Protein AF-A0ABD6TAD5-F1 (afdb_monomer_lite)

Structure (mmCIF, N/CA/C/O backbone):
data_AF-A0ABD6TAD5-F1
#
_entry.id   AF-A0ABD6TAD5-F1
#
loop_
_atom_site.group_PDB
_atom_site.id
_atom_site.type_symbol
_atom_site.label_atom_id
_atom_site.label_alt_id
_atom_site.label_comp_id
_atom_site.label_asym_id
_atom_site.label_entity_id
_atom_site.label_seq_id
_atom_site.pdbx_PDB_ins_code
_atom_site.Cartn_x
_atom_site.Cartn_y
_atom_site.Cartn_z
_atom_site.occupancy
_atom_site.B_iso_or_equiv
_atom_site.auth_seq_id
_atom_site.auth_comp_id
_atom_site.auth_asym_id
_atom_site.auth_atom_id
_atom_site.pdbx_PDB_model_num
ATOM 1 N N . MET A 1 1 ? -49.840 5.715 36.903 1.00 48.22 1 MET A N 1
ATOM 2 C CA . MET A 1 1 ? -48.917 5.584 35.758 1.00 48.22 1 MET A CA 1
ATOM 3 C C . MET A 1 1 ? -47.710 4.821 36.264 1.00 48.22 1 MET A C 1
ATOM 5 O O . MET A 1 1 ? -47.136 5.265 37.249 1.00 48.22 1 MET A O 1
ATOM 9 N N . ALA A 1 2 ? -47.416 3.643 35.709 1.00 55.81 2 ALA A N 1
ATOM 10 C CA . ALA A 1 2 ? -46.223 2.893 36.095 1.00 55.81 2 ALA A CA 1
ATOM 11 C C . ALA A 1 2 ? -44.990 3.715 35.704 1.00 55.81 2 ALA A C 1
ATOM 13 O O . ALA A 1 2 ? -44.933 4.239 34.591 1.00 55.81 2 ALA A O 1
ATOM 14 N N . GLN A 1 3 ? -44.064 3.896 36.640 1.00 64.75 3 GLN A N 1
ATOM 15 C CA . GLN A 1 3 ? -42.821 4.609 36.386 1.00 64.75 3 GLN A CA 1
ATOM 16 C C . GLN A 1 3 ? -42.035 3.808 35.345 1.00 64.75 3 GLN A C 1
ATOM 18 O O . GLN A 1 3 ? -41.798 2.618 35.544 1.00 64.75 3 GLN A O 1
ATOM 23 N N . ALA A 1 4 ? -41.734 4.424 34.200 1.00 73.75 4 ALA A N 1
ATOM 24 C CA . ALA A 1 4 ? -40.999 3.761 33.132 1.00 73.75 4 ALA A CA 1
ATOM 25 C C . ALA A 1 4 ? -39.616 3.375 33.666 1.00 73.75 4 ALA A C 1
ATOM 27 O O . ALA A 1 4 ? -38.838 4.248 34.048 1.00 73.75 4 ALA A O 1
ATOM 28 N N . VAL A 1 5 ? -39.349 2.072 33.740 1.00 82.12 5 VAL A N 1
ATOM 29 C CA . VAL A 1 5 ? -38.049 1.547 34.158 1.00 82.12 5 VAL A CA 1
ATOM 30 C C . VAL A 1 5 ? -37.031 1.927 33.087 1.00 82.12 5 VAL A C 1
ATOM 32 O O . VAL A 1 5 ? -37.235 1.630 31.908 1.00 82.12 5 VAL A O 1
ATOM 35 N N . SER A 1 6 ? -35.964 2.624 33.477 1.00 89.50 6 SER A N 1
ATOM 36 C CA . SER A 1 6 ? -34.903 3.014 32.549 1.00 89.50 6 SER A CA 1
ATOM 37 C C . SER A 1 6 ? -33.842 1.915 32.428 1.00 89.50 6 SER A C 1
ATOM 39 O O . SER A 1 6 ? -33.648 1.125 33.351 1.00 89.50 6 SER A O 1
ATOM 41 N N . LEU A 1 7 ? -33.095 1.894 31.315 1.00 86.31 7 LEU A N 1
ATOM 42 C CA . LEU A 1 7 ? -31.936 1.001 31.148 1.00 86.31 7 LEU A CA 1
ATOM 43 C C . LEU A 1 7 ? -30.927 1.173 32.293 1.00 86.31 7 LEU A C 1
ATOM 45 O O . LEU A 1 7 ? -30.345 0.204 32.766 1.00 86.31 7 LEU A O 1
ATOM 49 N N . GLN A 1 8 ? -30.750 2.410 32.765 1.00 88.75 8 GLN A N 1
ATOM 50 C CA . GLN A 1 8 ? -29.855 2.706 33.876 1.00 88.75 8 GLN A CA 1
ATOM 51 C C . GLN A 1 8 ? -30.318 2.042 35.177 1.00 88.75 8 GLN A C 1
ATOM 53 O O . GLN A 1 8 ? -29.477 1.627 35.969 1.00 88.75 8 GLN A O 1
ATOM 58 N N . ASP A 1 9 ? -31.627 1.952 35.407 1.00 90.00 9 ASP A N 1
ATOM 59 C CA . ASP A 1 9 ? -32.168 1.313 36.606 1.00 90.00 9 ASP A CA 1
ATOM 60 C C . ASP A 1 9 ? -31.992 -0.205 36.540 1.00 90.00 9 ASP A C 1
ATOM 62 O O . ASP A 1 9 ? -31.509 -0.786 37.505 1.00 90.00 9 ASP A O 1
ATOM 66 N N . LEU A 1 10 ? -32.220 -0.814 35.371 1.00 90.06 10 LEU A N 1
ATOM 67 C CA . LEU A 1 10 ? -31.941 -2.238 35.146 1.00 90.06 10 LEU A CA 1
ATOM 68 C C . LEU A 1 10 ? -30.459 -2.571 35.362 1.00 90.06 10 LEU A C 1
ATOM 70 O O . LEU A 1 10 ? -30.134 -3.525 36.057 1.00 90.06 10 LEU A O 1
ATOM 74 N N . CYS A 1 11 ? -29.541 -1.759 34.828 1.00 89.06 11 CYS A N 1
ATOM 75 C CA . CYS A 1 11 ? -28.105 -1.996 34.994 1.00 89.06 11 CYS A CA 1
ATOM 76 C C . CYS A 1 11 ? -27.623 -1.859 36.448 1.00 89.06 11 CYS A C 1
ATOM 78 O O . CYS A 1 11 ? -26.591 -2.431 36.784 1.00 89.06 11 CYS A O 1
ATOM 80 N N . LYS A 1 12 ? -28.325 -1.103 37.306 1.00 91.44 12 LYS A N 1
ATOM 81 C CA . LYS A 1 12 ? -27.986 -0.985 38.738 1.00 91.44 12 LYS A CA 1
ATOM 82 C C . LYS A 1 12 ? -28.386 -2.219 39.546 1.00 91.44 12 LYS A C 1
ATOM 84 O O . LYS A 1 12 ? -27.865 -2.389 40.644 1.00 91.44 12 LYS A O 1
ATOM 89 N N . GLU A 1 13 ? -29.320 -3.022 39.041 1.00 92.56 13 GLU A N 1
ATOM 90 C CA . GLU A 1 13 ? -29.773 -4.258 39.688 1.00 92.56 13 GLU A CA 1
ATOM 91 C C . GLU A 1 13 ? -28.867 -5.454 39.371 1.00 92.56 13 GLU A C 1
ATOM 93 O O . GLU A 1 13 ? -28.934 -6.461 40.069 1.00 92.56 13 GLU A O 1
ATOM 98 N N . LEU A 1 14 ? -28.028 -5.338 38.339 1.00 94.00 14 LEU A N 1
ATOM 99 C CA . LEU A 1 14 ? -27.134 -6.399 37.893 1.00 94.00 14 LEU A CA 1
ATOM 100 C C . LEU A 1 14 ? -25.802 -6.369 38.644 1.00 94.00 14 LEU A C 1
ATOM 102 O O . LEU A 1 14 ? -25.151 -5.327 38.765 1.00 94.00 14 LEU A O 1
ATOM 106 N N . GLU A 1 15 ? -25.350 -7.546 39.062 1.00 94.31 15 GLU A N 1
ATOM 107 C CA . GLU A 1 15 ? -23.997 -7.744 39.567 1.00 94.31 15 GLU A CA 1
ATOM 108 C C . GLU A 1 15 ? -22.965 -7.622 38.436 1.00 94.31 15 GLU A C 1
ATOM 110 O O . GLU A 1 15 ? -23.264 -7.713 37.239 1.00 94.31 15 GLU A O 1
ATOM 115 N N . LYS A 1 16 ? -21.694 -7.440 38.806 1.00 93.69 16 LYS A N 1
ATOM 116 C CA . LYS A 1 16 ? -20.596 -7.262 37.843 1.00 93.69 16 LYS A CA 1
ATOM 117 C C . LYS A 1 16 ? -20.546 -8.386 36.799 1.00 93.69 16 LYS A C 1
ATOM 119 O O . LYS A 1 16 ? -20.352 -8.117 35.614 1.00 93.69 16 LYS A O 1
ATOM 124 N N . GLU A 1 17 ? -20.680 -9.636 37.227 1.00 95.56 17 GLU A N 1
ATOM 125 C CA . GLU A 1 17 ? -20.647 -10.808 36.351 1.00 95.56 17 GLU A CA 1
ATOM 126 C C . GLU A 1 17 ? -21.841 -10.835 35.382 1.00 95.56 17 GLU A C 1
ATOM 128 O O . GLU A 1 17 ? -21.683 -11.234 34.227 1.00 95.56 17 GLU A O 1
ATOM 133 N N . GLU A 1 18 ? -23.004 -10.348 35.814 1.00 94.75 18 GLU A N 1
ATOM 134 C CA . GLU A 1 18 ? -24.220 -10.267 34.999 1.00 94.75 18 GLU A CA 1
ATOM 135 C C . GLU A 1 18 ? -24.129 -9.140 33.965 1.00 94.75 18 GLU A C 1
ATOM 137 O O . GLU A 1 18 ? -24.507 -9.332 32.811 1.00 94.75 18 GLU A O 1
ATOM 142 N N . LEU A 1 19 ? -23.533 -7.999 34.327 1.00 94.31 19 LEU A N 1
ATOM 143 C CA . LEU A 1 19 ? -23.217 -6.928 33.378 1.00 94.31 19 LEU A CA 1
ATOM 144 C C . LEU A 1 19 ? -22.242 -7.404 32.293 1.00 94.31 19 LEU A C 1
ATOM 146 O O . LEU A 1 19 ? -22.428 -7.098 31.116 1.00 94.31 19 LEU A O 1
ATOM 150 N N . ILE A 1 20 ? -21.224 -8.191 32.659 1.00 93.00 20 ILE A N 1
ATOM 151 C CA . ILE A 1 20 ? -20.301 -8.792 31.683 1.00 93.00 20 ILE A CA 1
ATOM 152 C C . ILE A 1 20 ? -21.052 -9.755 30.754 1.00 93.00 20 ILE A C 1
ATOM 154 O O . ILE A 1 20 ? -20.811 -9.746 29.545 1.00 93.00 20 ILE A O 1
ATOM 158 N N . ALA A 1 21 ? -21.952 -10.579 31.295 1.00 93.69 21 ALA A N 1
ATOM 159 C CA . ALA A 1 21 ? -22.759 -11.501 30.501 1.00 93.69 21 ALA A CA 1
ATOM 160 C C . ALA A 1 21 ? -23.703 -10.763 29.540 1.00 93.69 21 ALA A C 1
ATOM 162 O O . ALA A 1 21 ? -23.809 -11.157 28.380 1.00 93.69 21 ALA A O 1
ATOM 163 N N . LEU A 1 22 ? -24.323 -9.664 29.983 1.00 93.56 22 LEU A N 1
ATOM 164 C CA . LEU A 1 22 ? -25.168 -8.814 29.146 1.00 93.56 22 LEU A CA 1
ATOM 165 C C . LEU A 1 22 ? -24.377 -8.213 27.981 1.00 93.56 22 LEU A C 1
ATOM 167 O O . LEU A 1 22 ? -24.814 -8.305 26.839 1.00 93.56 22 LEU A O 1
ATOM 171 N N . VAL A 1 23 ? -23.202 -7.636 28.248 1.00 92.38 23 VAL A N 1
ATOM 172 C CA . VAL A 1 23 ? -22.359 -7.053 27.193 1.00 92.38 23 VAL A CA 1
ATOM 173 C C . VAL A 1 23 ? -21.943 -8.111 26.171 1.00 92.38 23 VAL A C 1
ATOM 175 O O . VAL A 1 23 ? -22.017 -7.851 24.974 1.00 92.38 23 VAL A O 1
ATOM 178 N N . LYS A 1 24 ? -21.566 -9.317 26.618 1.00 91.38 24 LYS A N 1
ATOM 179 C CA . LYS A 1 24 ? -21.259 -10.436 25.712 1.00 91.38 24 LYS A CA 1
ATOM 180 C C . LYS A 1 24 ? -22.465 -10.845 24.876 1.00 91.38 24 LYS A C 1
ATOM 182 O O . LYS A 1 24 ? -22.338 -10.986 23.672 1.00 91.38 24 LYS A O 1
ATOM 187 N N . HIS A 1 25 ? -23.633 -10.973 25.500 1.00 92.75 25 HIS A N 1
ATOM 188 C CA . HIS A 1 25 ? -24.857 -11.297 24.781 1.00 92.75 25 HIS A CA 1
ATOM 189 C C . HIS A 1 25 ? -25.171 -10.255 23.700 1.00 92.75 25 HIS A C 1
ATOM 191 O O . HIS A 1 25 ? -25.496 -10.625 22.581 1.00 92.75 25 HIS A O 1
ATOM 197 N N . LEU A 1 26 ? -25.035 -8.960 24.003 1.00 91.94 26 LEU A N 1
ATOM 198 C CA . LEU A 1 26 ? -25.246 -7.901 23.016 1.00 91.94 26 LEU A CA 1
ATOM 199 C C . LEU A 1 26 ? -24.210 -7.959 21.884 1.00 91.94 26 LEU A C 1
ATOM 201 O O . LEU A 1 26 ? -24.592 -7.838 20.725 1.00 91.94 26 LEU A O 1
ATOM 205 N N . ALA A 1 27 ? -22.939 -8.197 22.210 1.00 88.81 27 ALA A N 1
ATOM 206 C CA . ALA A 1 27 ? -21.872 -8.383 21.226 1.00 88.81 27 ALA A CA 1
ATOM 207 C C . ALA A 1 27 ? -22.112 -9.587 20.301 1.00 88.81 27 ALA A C 1
ATOM 209 O O . ALA A 1 27 ? -21.840 -9.506 19.110 1.00 88.81 27 ALA A O 1
ATOM 210 N N . ASP A 1 28 ? -22.670 -10.678 20.826 1.00 85.50 28 ASP A N 1
ATOM 211 C CA . ASP A 1 28 ? -22.987 -11.873 20.038 1.00 85.50 28 ASP A CA 1
ATOM 212 C C . ASP A 1 28 ? -24.235 -11.689 19.152 1.00 85.50 28 ASP A C 1
ATOM 214 O O . ASP A 1 28 ? -24.445 -12.454 18.211 1.00 85.50 28 ASP A O 1
ATOM 218 N N . GLN A 1 29 ? -25.120 -10.740 19.481 1.00 86.62 29 GLN A N 1
ATOM 219 C CA . GLN A 1 29 ? -26.388 -10.525 18.770 1.00 86.62 29 GLN A CA 1
ATOM 220 C C . GLN A 1 29 ? -26.333 -9.398 17.742 1.00 86.62 29 GLN A C 1
ATOM 222 O O . GLN A 1 29 ? -27.076 -9.438 16.761 1.00 86.62 29 GLN A O 1
ATOM 227 N N . TYR A 1 30 ? -25.495 -8.391 17.966 1.00 84.50 30 TYR A N 1
ATOM 228 C CA . TYR A 1 30 ? -25.463 -7.182 17.156 1.00 84.50 30 TYR A CA 1
ATOM 229 C C . TYR A 1 30 ? -24.041 -6.900 16.684 1.00 84.50 30 TYR A C 1
ATOM 231 O O . TYR A 1 30 ? -23.104 -6.875 17.483 1.00 84.50 30 TYR A O 1
ATOM 239 N N . MET A 1 31 ? -23.910 -6.650 15.379 1.00 78.25 31 MET A N 1
ATOM 240 C CA . MET A 1 31 ? -22.654 -6.223 14.770 1.00 78.25 31 MET A CA 1
ATOM 241 C C . MET A 1 31 ? -22.150 -4.940 15.451 1.00 78.25 31 MET A C 1
ATOM 243 O O . MET A 1 31 ? -22.935 -4.133 15.948 1.00 78.25 31 MET A O 1
ATOM 247 N N . ASP A 1 32 ? -20.828 -4.803 15.532 1.00 82.44 32 ASP A N 1
ATOM 248 C CA . ASP A 1 32 ? -20.115 -3.615 16.037 1.00 82.44 32 ASP A CA 1
ATOM 249 C C . ASP A 1 32 ? -20.230 -3.323 17.543 1.00 82.44 32 ASP A C 1
ATOM 251 O O . ASP A 1 32 ? -19.469 -2.496 18.047 1.00 82.44 32 ASP A O 1
ATOM 255 N N . ILE A 1 33 ? -21.092 -4.005 18.308 1.00 88.06 33 ILE A N 1
ATOM 256 C CA . ILE A 1 33 ? -21.173 -3.789 19.766 1.00 88.06 33 ILE A CA 1
ATOM 257 C C . ILE A 1 33 ? -19.848 -4.125 20.454 1.00 88.06 33 ILE A C 1
ATOM 259 O O . ILE A 1 33 ? -19.428 -3.427 21.379 1.00 88.06 33 ILE A O 1
ATOM 263 N N . ASP A 1 34 ? -19.170 -5.177 20.010 1.00 84.50 34 ASP A N 1
ATOM 264 C CA . ASP A 1 34 ? -17.859 -5.549 20.525 1.00 84.50 34 ASP A CA 1
ATOM 265 C C . ASP A 1 34 ? -16.809 -4.453 20.271 1.00 84.50 34 ASP A C 1
ATOM 267 O O . ASP A 1 34 ? -16.062 -4.100 21.191 1.00 84.50 34 ASP A O 1
ATOM 271 N N . MET A 1 35 ? -16.802 -3.858 19.072 1.00 85.25 35 MET A N 1
ATOM 272 C CA . MET A 1 35 ? -15.947 -2.719 18.724 1.00 85.25 35 MET A CA 1
ATOM 273 C C . MET A 1 35 ? -16.283 -1.490 19.557 1.00 85.25 35 MET A C 1
ATOM 275 O O . MET A 1 35 ? -15.383 -0.937 20.182 1.00 85.25 35 MET A O 1
ATOM 279 N N . ALA A 1 36 ? -17.559 -1.123 19.677 1.00 87.12 36 ALA A N 1
ATOM 280 C CA . ALA A 1 36 ? -17.990 0.022 20.479 1.00 87.12 36 ALA A CA 1
ATOM 281 C C . ALA A 1 36 ? -17.563 -0.112 21.952 1.00 87.12 36 ALA A C 1
ATOM 283 O O . ALA A 1 36 ? -17.134 0.854 22.589 1.00 87.12 36 ALA A O 1
ATOM 284 N N . VAL A 1 37 ? -17.623 -1.328 22.507 1.00 87.81 37 VAL A N 1
ATOM 285 C CA . VAL A 1 37 ? -17.129 -1.615 23.861 1.00 87.81 37 VAL A CA 1
ATOM 286 C C . VAL A 1 37 ? -15.608 -1.449 23.943 1.00 87.81 37 VAL A C 1
ATOM 288 O O . VAL A 1 37 ? -15.112 -0.882 24.921 1.00 87.81 37 VAL A O 1
ATOM 291 N N . MET A 1 38 ? -14.859 -1.921 22.943 1.00 85.31 38 MET A N 1
ATOM 292 C CA . MET A 1 38 ? -13.398 -1.793 22.885 1.00 85.31 38 MET A CA 1
ATOM 293 C C . MET A 1 38 ? -12.944 -0.336 22.689 1.00 85.31 38 MET A C 1
ATOM 295 O O . MET A 1 38 ? -12.042 0.107 23.403 1.00 85.31 38 MET A O 1
ATOM 299 N N . GLU A 1 39 ? -13.595 0.424 21.806 1.00 84.81 39 GLU A N 1
ATOM 300 C CA . GLU A 1 39 ? -13.404 1.866 21.604 1.00 84.81 39 GLU A CA 1
ATOM 301 C C . GLU A 1 39 ? -13.661 2.631 22.909 1.00 84.81 39 GLU A C 1
ATOM 303 O O . GLU A 1 39 ? -12.791 3.360 23.398 1.00 84.81 39 GLU A O 1
ATOM 308 N N . TRP A 1 40 ? -14.824 2.409 23.537 1.00 86.25 40 TRP A N 1
ATOM 309 C CA . TRP A 1 40 ? -15.167 3.034 24.813 1.00 86.25 40 TRP A CA 1
ATOM 310 C C . TRP A 1 40 ? -14.134 2.696 25.890 1.00 86.25 40 TRP A C 1
ATOM 312 O O . TRP A 1 40 ? -13.657 3.583 26.599 1.00 86.25 40 TRP A O 1
ATOM 322 N N . TYR A 1 41 ? -13.723 1.430 25.993 1.00 81.94 41 TYR A N 1
ATOM 323 C CA . TYR A 1 41 ? -12.690 1.015 26.938 1.00 81.94 41 TYR A CA 1
ATOM 324 C C . TYR A 1 41 ? -11.354 1.734 26.687 1.00 81.94 41 TYR A C 1
ATOM 326 O O . TYR A 1 41 ? -10.726 2.217 27.637 1.00 81.94 41 TYR A O 1
ATOM 334 N N . ALA A 1 42 ? -10.932 1.838 25.423 1.00 77.44 42 ALA A N 1
ATOM 335 C CA . ALA A 1 42 ? -9.697 2.507 25.024 1.00 77.44 42 ALA A CA 1
ATOM 336 C C . ALA A 1 42 ? -9.718 4.014 25.342 1.00 77.44 42 ALA A C 1
ATOM 338 O O . ALA A 1 42 ? -8.693 4.561 25.764 1.00 77.44 42 ALA A O 1
ATOM 339 N N . LEU A 1 43 ? -10.883 4.661 25.217 1.00 78.38 43 LEU A N 1
ATOM 340 C CA . LEU A 1 43 ? -11.104 6.056 25.610 1.00 78.38 43 LEU A CA 1
ATOM 341 C C . LEU A 1 43 ? -11.010 6.251 27.132 1.00 78.38 43 LEU A C 1
ATOM 343 O O . LEU A 1 43 ? -10.373 7.194 27.596 1.00 78.38 43 LEU A O 1
ATOM 347 N N . GLN A 1 44 ? -11.601 5.352 27.926 1.00 77.50 44 GLN A N 1
ATOM 348 C CA . GLN A 1 44 ? -11.685 5.518 29.385 1.00 77.50 44 GLN A CA 1
ATOM 349 C C . GLN A 1 44 ? -10.371 5.258 30.135 1.00 77.50 44 GLN A C 1
ATOM 351 O O . GLN A 1 44 ? -10.167 5.801 31.221 1.00 77.50 44 GLN A O 1
ATOM 356 N N . LYS A 1 45 ? -9.499 4.373 29.633 1.00 68.81 45 LYS A N 1
ATOM 357 C CA . LYS A 1 45 ? -8.350 3.866 30.412 1.00 68.81 45 LYS A CA 1
ATOM 358 C C . LYS A 1 45 ? -7.010 4.562 30.171 1.00 68.81 45 LYS A C 1
ATOM 360 O O . LYS A 1 45 ? -6.057 4.230 30.873 1.00 68.81 45 LYS A O 1
ATOM 365 N N . GLY A 1 46 ? -6.935 5.556 29.285 1.00 60.19 46 GLY A N 1
ATOM 366 C CA . GLY A 1 46 ? -5.698 6.315 29.050 1.00 60.19 46 GLY A CA 1
ATOM 367 C C . GLY A 1 46 ? -4.536 5.469 28.495 1.00 60.19 46 GLY A C 1
ATOM 368 O O . GLY A 1 46 ? -4.660 4.263 28.289 1.00 60.19 46 GLY A O 1
ATOM 369 N N . THR A 1 47 ? -3.408 6.116 28.187 1.00 54.09 47 THR A N 1
ATOM 370 C CA . THR A 1 47 ? -2.286 5.628 27.348 1.00 54.09 47 THR A CA 1
ATOM 371 C C . THR A 1 47 ? -1.517 4.393 27.861 1.00 54.09 47 THR A C 1
ATOM 373 O O . THR A 1 47 ? -0.837 3.741 27.075 1.00 54.09 47 THR A O 1
ATOM 376 N N . GLU A 1 48 ? -1.636 4.001 29.132 1.00 53.84 48 GLU A N 1
ATOM 377 C CA . GLU A 1 48 ? -0.625 3.149 29.793 1.00 53.84 48 GLU A CA 1
ATOM 378 C C . GLU A 1 48 ? -0.842 1.617 29.720 1.00 53.84 48 GLU A C 1
ATOM 380 O O . GLU A 1 48 ? 0.050 0.862 30.104 1.00 53.84 48 GLU A O 1
ATOM 385 N N . LYS A 1 49 ? -1.982 1.109 29.216 1.00 52.78 49 LYS A N 1
ATOM 386 C CA . LYS A 1 49 ? -2.259 -0.354 29.102 1.00 52.78 49 LYS A CA 1
ATOM 387 C C . LYS A 1 49 ? -2.809 -0.813 27.737 1.00 52.78 49 LYS A C 1
ATOM 389 O O . LYS A 1 49 ? -3.507 -1.821 27.654 1.00 52.78 49 LYS A O 1
ATOM 394 N N . LYS A 1 50 ? -2.520 -0.072 26.663 1.00 60.16 50 LYS A N 1
ATOM 395 C CA . LYS A 1 50 ? -3.289 -0.126 25.403 1.00 60.16 50 LYS A CA 1
ATOM 396 C C . LYS A 1 50 ? -2.872 -1.149 24.340 1.00 60.16 50 LYS A C 1
ATOM 398 O O . LYS A 1 50 ? -3.742 -1.522 23.563 1.00 60.16 50 LYS A O 1
ATOM 403 N N . ALA A 1 51 ? -1.630 -1.638 24.310 1.00 61.44 51 ALA A N 1
ATOM 404 C CA . ALA A 1 51 ? -1.123 -2.404 23.156 1.00 61.44 51 ALA A CA 1
ATOM 405 C C . ALA A 1 51 ? -1.997 -3.607 22.706 1.00 61.44 51 ALA A C 1
ATOM 407 O O . ALA A 1 51 ? -2.228 -3.747 21.506 1.00 61.44 51 ALA A O 1
ATOM 408 N N . PRO A 1 52 ? -2.554 -4.450 23.606 1.00 68.50 52 PRO A N 1
ATOM 409 C CA . PRO A 1 52 ? -3.383 -5.581 23.178 1.00 68.50 52 PRO A CA 1
ATOM 410 C C . PRO A 1 52 ? -4.739 -5.155 22.601 1.00 68.50 52 PRO A C 1
ATOM 412 O O . PRO A 1 52 ? -5.239 -5.782 21.674 1.00 68.50 52 PRO A O 1
ATOM 415 N N . VAL A 1 53 ? -5.341 -4.096 23.154 1.00 75.69 53 VAL A N 1
ATOM 416 C CA . VAL A 1 53 ? -6.660 -3.606 22.721 1.00 75.69 53 VAL A CA 1
ATOM 417 C C . VAL A 1 53 ? -6.532 -2.811 21.426 1.00 75.69 53 VAL A C 1
ATOM 419 O O . VAL A 1 53 ? -7.366 -2.973 20.546 1.00 75.69 53 VAL A O 1
ATOM 422 N N . SER A 1 54 ? -5.469 -2.015 21.267 1.00 77.19 54 SER A N 1
ATOM 423 C CA . SER A 1 54 ? -5.214 -1.275 20.027 1.00 77.19 54 SER A CA 1
ATOM 424 C C . SER A 1 54 ? -4.902 -2.202 18.856 1.00 77.19 54 SER A C 1
ATOM 426 O O . SER A 1 54 ? -5.465 -2.010 17.786 1.00 77.19 54 SER A O 1
ATOM 428 N N . ASN A 1 55 ? -4.085 -3.246 19.059 1.00 84.31 55 ASN A N 1
ATOM 429 C CA . ASN A 1 55 ? -3.852 -4.247 18.012 1.00 84.31 55 ASN A CA 1
ATOM 430 C C . ASN A 1 55 ? -5.147 -4.970 17.638 1.00 84.31 55 ASN A C 1
ATOM 432 O O . ASN A 1 55 ? -5.411 -5.176 16.460 1.00 84.31 55 ASN A O 1
ATOM 436 N N . LYS A 1 56 ? -5.967 -5.336 18.631 1.00 87.81 56 LYS A N 1
ATOM 437 C CA . LYS A 1 56 ? -7.244 -5.992 18.355 1.00 87.81 56 LYS A CA 1
ATOM 438 C C . LYS A 1 56 ? -8.191 -5.085 17.562 1.00 87.81 56 LYS A C 1
ATOM 440 O O . LYS A 1 56 ? -8.772 -5.553 16.597 1.00 87.81 56 LYS A O 1
ATOM 445 N N . LEU A 1 57 ? -8.315 -3.811 17.940 1.00 89.19 57 LEU A N 1
ATOM 446 C CA . LEU A 1 57 ? -9.136 -2.837 17.211 1.00 89.19 57 LEU A CA 1
ATOM 447 C C . LEU A 1 57 ? -8.652 -2.645 15.771 1.00 89.19 57 LEU A C 1
ATOM 449 O O . LEU A 1 57 ? -9.464 -2.690 14.857 1.00 89.19 57 LEU A O 1
ATOM 453 N N . LEU A 1 58 ? -7.339 -2.489 15.565 1.00 91.81 58 LEU A N 1
ATOM 454 C CA . LEU A 1 58 ? -6.754 -2.357 14.228 1.00 91.81 58 LEU A CA 1
ATOM 455 C C . LEU A 1 58 ? -7.158 -3.522 13.319 1.00 91.81 58 LEU A C 1
ATOM 457 O O . LEU A 1 58 ? -7.595 -3.301 12.192 1.00 91.81 58 LEU A O 1
ATOM 461 N N . TRP A 1 59 ? -7.010 -4.751 13.818 1.00 93.88 59 TRP A N 1
ATOM 462 C CA . TRP A 1 59 ? -7.328 -5.946 13.046 1.00 93.88 59 TRP A CA 1
ATOM 463 C C . TRP A 1 59 ? -8.819 -6.148 12.843 1.00 93.88 59 TRP A C 1
ATOM 465 O O . TRP A 1 59 ? -9.204 -6.556 11.760 1.00 93.88 59 TRP A O 1
ATOM 475 N N . GLU A 1 60 ? -9.655 -5.808 13.820 1.00 92.94 60 GLU A N 1
ATOM 476 C CA . GLU A 1 60 ? -11.106 -5.905 13.666 1.00 92.94 60 GLU A CA 1
ATOM 477 C C . GLU A 1 60 ? -11.619 -4.952 12.573 1.00 92.94 60 GLU A C 1
ATOM 479 O O . GLU A 1 60 ? -12.398 -5.364 11.715 1.00 92.94 60 GLU A O 1
ATOM 484 N N . TYR A 1 61 ? -11.129 -3.705 12.539 1.00 94.88 61 TYR A N 1
ATOM 485 C CA . TYR A 1 61 ? -11.462 -2.772 11.457 1.00 94.88 61 TYR A CA 1
ATOM 486 C C . TYR A 1 61 ? -10.960 -3.269 10.105 1.00 94.88 61 TYR A C 1
ATOM 488 O O . TYR A 1 61 ? -11.706 -3.242 9.127 1.00 94.88 61 TYR A O 1
ATOM 496 N N . TRP A 1 62 ? -9.715 -3.752 10.046 1.00 97.12 62 TRP A N 1
ATOM 497 C CA . TRP A 1 62 ? -9.171 -4.281 8.802 1.00 97.12 62 TRP A CA 1
ATOM 498 C C . TRP A 1 62 ? -9.936 -5.515 8.320 1.00 97.12 62 TRP A C 1
ATOM 500 O O . TRP A 1 62 ? -10.264 -5.582 7.146 1.00 97.12 62 TRP A O 1
ATOM 510 N N . ASP A 1 63 ? -10.247 -6.475 9.189 1.00 96.12 63 ASP A N 1
ATOM 511 C CA . ASP A 1 63 ? -10.922 -7.717 8.805 1.00 96.12 63 ASP A CA 1
ATOM 512 C C . ASP A 1 63 ? -12.336 -7.443 8.264 1.00 96.12 63 ASP A C 1
ATOM 514 O O . ASP A 1 63 ? -12.756 -8.074 7.292 1.00 96.12 63 ASP A O 1
ATOM 518 N N . ARG A 1 64 ? -13.052 -6.461 8.830 1.00 94.81 64 ARG A N 1
ATOM 519 C CA . ARG A 1 64 ? -14.364 -6.028 8.319 1.00 94.81 64 ARG A CA 1
ATOM 520 C C . ARG A 1 64 ? -14.252 -5.292 6.988 1.00 94.81 64 ARG A C 1
ATOM 522 O O . ARG A 1 64 ? -14.999 -5.609 6.063 1.00 94.81 64 ARG A O 1
ATOM 529 N N . ALA A 1 65 ? -13.295 -4.372 6.861 1.00 97.38 65 ALA A N 1
ATOM 530 C CA . ALA A 1 65 ? -13.026 -3.702 5.593 1.00 97.38 65 ALA A CA 1
ATOM 531 C C . ALA A 1 65 ? -12.621 -4.712 4.507 1.00 97.38 65 ALA A C 1
ATOM 533 O O . ALA A 1 65 ? -13.177 -4.702 3.414 1.00 97.38 65 ALA A O 1
ATOM 534 N N . GLU A 1 66 ? -11.692 -5.621 4.810 1.00 97.81 66 GLU A N 1
ATOM 535 C CA . GLU A 1 66 ? -11.177 -6.633 3.886 1.00 97.81 66 GLU A CA 1
ATOM 536 C C . GLU A 1 66 ? -12.283 -7.574 3.409 1.00 97.81 66 GLU A C 1
ATOM 538 O O . GLU A 1 66 ? -12.314 -7.902 2.226 1.00 97.81 66 GLU A O 1
ATOM 543 N N . ALA A 1 67 ? -13.213 -7.970 4.284 1.00 97.06 67 ALA A N 1
ATOM 544 C CA . ALA A 1 67 ? -14.353 -8.795 3.895 1.00 97.06 67 ALA A CA 1
ATOM 545 C C . ALA A 1 67 ? -15.210 -8.114 2.815 1.00 97.06 67 ALA A C 1
ATOM 547 O O . ALA A 1 67 ? -15.548 -8.745 1.814 1.00 97.06 67 ALA A O 1
ATOM 548 N N . ILE A 1 68 ? -15.507 -6.821 2.983 1.00 97.56 68 ILE A N 1
ATOM 549 C CA . ILE A 1 68 ? -16.268 -6.037 2.000 1.00 97.56 68 ILE A CA 1
ATOM 550 C C . ILE A 1 68 ? -15.448 -5.834 0.721 1.00 97.56 68 ILE A C 1
ATOM 552 O O . ILE A 1 68 ? -15.937 -6.094 -0.375 1.00 97.56 68 ILE A O 1
ATOM 556 N N . ILE A 1 69 ? -14.185 -5.413 0.844 1.00 97.94 69 ILE A N 1
ATOM 557 C CA . ILE A 1 69 ? -13.293 -5.170 -0.299 1.00 97.94 69 ILE A CA 1
ATOM 558 C C . ILE A 1 69 ? -13.112 -6.445 -1.129 1.00 97.94 69 ILE A C 1
ATOM 560 O O . ILE A 1 69 ? -13.104 -6.379 -2.357 1.00 97.94 69 ILE A O 1
ATOM 564 N N . SER A 1 70 ? -12.974 -7.601 -0.477 1.00 96.88 70 SER A N 1
ATOM 565 C CA . SER A 1 70 ? -12.832 -8.891 -1.150 1.00 96.88 70 SER A CA 1
ATOM 566 C C . SER A 1 70 ? -14.100 -9.268 -1.914 1.00 96.88 70 SER A C 1
ATOM 568 O O . SER A 1 70 ? -13.992 -9.727 -3.046 1.00 96.88 70 SER A O 1
ATOM 570 N N . ASP A 1 71 ? -15.284 -9.048 -1.336 1.00 97.50 71 ASP A N 1
ATOM 571 C CA . ASP A 1 71 ? -16.559 -9.274 -2.031 1.00 97.50 71 ASP A CA 1
ATOM 572 C C . ASP A 1 71 ? -16.685 -8.342 -3.249 1.00 97.50 71 ASP A C 1
ATOM 574 O O . ASP A 1 71 ? -16.981 -8.778 -4.359 1.00 97.50 71 ASP A O 1
ATOM 578 N N . PHE A 1 72 ? -16.328 -7.064 -3.091 1.00 97.69 72 PHE A N 1
ATOM 579 C CA . PHE A 1 72 ? -16.307 -6.101 -4.195 1.00 97.69 72 PHE A CA 1
ATOM 580 C C . PHE A 1 72 ? -15.323 -6.517 -5.291 1.00 97.69 72 PHE A C 1
ATOM 582 O O . PHE A 1 72 ? -15.634 -6.406 -6.475 1.00 97.69 72 PHE A O 1
ATOM 589 N N . ASN A 1 73 ? -14.152 -7.031 -4.914 1.00 93.69 73 ASN A N 1
ATOM 590 C CA . ASN A 1 73 ? -13.165 -7.572 -5.843 1.00 93.69 73 ASN A CA 1
ATOM 591 C C . ASN A 1 73 ? -13.717 -8.757 -6.658 1.00 93.69 73 ASN A C 1
ATOM 593 O O . ASN A 1 73 ? -13.380 -8.878 -7.837 1.00 93.69 73 ASN A O 1
ATOM 597 N N . ASP A 1 74 ? -14.584 -9.597 -6.088 1.00 95.50 74 ASP A N 1
ATOM 598 C CA . ASP A 1 74 ? -15.203 -10.717 -6.809 1.00 95.50 74 ASP A CA 1
ATOM 599 C C . ASP A 1 74 ? -16.241 -10.247 -7.847 1.00 95.50 74 ASP A C 1
ATOM 601 O O . ASP A 1 74 ? -16.384 -10.870 -8.906 1.00 95.50 74 ASP A O 1
ATOM 605 N N . TYR A 1 75 ? -16.938 -9.134 -7.586 1.00 93.19 75 TYR A N 1
ATOM 606 C CA . TYR A 1 75 ? -18.066 -8.669 -8.409 1.00 93.19 75 TYR A CA 1
ATOM 607 C C . TYR A 1 75 ? -17.820 -7.389 -9.223 1.00 93.19 75 TYR A C 1
ATOM 609 O O . TYR A 1 75 ? -18.652 -7.052 -10.070 1.00 93.19 75 TYR A O 1
ATOM 617 N N . GLY A 1 76 ? -16.687 -6.706 -9.049 1.00 91.88 76 GLY A N 1
ATOM 618 C CA . GLY A 1 76 ? -16.403 -5.442 -9.738 1.00 91.88 76 GLY A CA 1
ATOM 619 C C . GLY A 1 76 ? -16.984 -4.205 -9.041 1.00 91.88 76 GLY A C 1
ATOM 620 O O . GLY A 1 76 ? -17.309 -3.231 -9.721 1.00 91.88 76 GLY A O 1
ATOM 621 N N . GLY A 1 77 ? -17.196 -4.275 -7.725 1.00 92.12 77 GLY A N 1
ATOM 622 C CA . GLY A 1 77 ? -17.870 -3.261 -6.911 1.00 92.12 77 GLY A CA 1
ATOM 623 C C . GLY A 1 77 ? -19.049 -3.832 -6.119 1.00 92.12 77 GLY A C 1
ATOM 624 O O . GLY A 1 77 ? -19.268 -5.044 -6.089 1.00 92.12 77 GLY A O 1
ATOM 625 N N . GLY A 1 78 ? -19.839 -2.960 -5.493 1.00 94.06 78 GLY A N 1
ATOM 626 C CA . GLY A 1 78 ? -20.961 -3.388 -4.667 1.00 94.06 78 GLY A CA 1
ATOM 627 C C . GLY A 1 78 ? -21.895 -2.251 -4.243 1.00 94.06 78 GLY A C 1
ATOM 628 O O . GLY A 1 78 ? -21.930 -1.196 -4.873 1.00 94.06 78 GLY A O 1
ATOM 629 N N . PRO A 1 79 ? -22.747 -2.483 -3.232 1.00 96.19 79 PRO A N 1
ATOM 630 C CA . PRO A 1 79 ? -23.687 -1.483 -2.736 1.00 96.19 79 PRO A CA 1
ATOM 631 C C . PRO A 1 79 ? -22.997 -0.265 -2.099 1.00 96.19 79 PRO A C 1
ATOM 633 O O . PRO A 1 79 ? -22.161 -0.428 -1.220 1.00 96.19 79 PRO A O 1
ATOM 636 N N . GLU A 1 80 ? -23.463 0.945 -2.428 1.00 93.81 80 GLU A N 1
ATOM 637 C CA . GLU A 1 80 ? -22.913 2.227 -1.930 1.00 93.81 80 GLU A CA 1
ATOM 638 C C . GLU A 1 80 ? -22.799 2.307 -0.395 1.00 93.81 80 GLU A C 1
ATOM 640 O O . GLU A 1 80 ? -21.835 2.846 0.133 1.00 93.81 80 GLU A O 1
ATOM 645 N N . HIS A 1 81 ? -23.745 1.730 0.355 1.00 94.19 81 HIS A N 1
ATOM 646 C CA . HIS A 1 81 ? -23.668 1.750 1.822 1.00 94.19 81 HIS A CA 1
ATOM 647 C C . HIS A 1 81 ? -22.454 0.990 2.375 1.00 94.19 81 HIS A C 1
ATOM 649 O O . HIS A 1 81 ? -21.867 1.436 3.352 1.00 94.19 81 HIS A O 1
ATOM 655 N N . LEU A 1 82 ? -22.046 -0.100 1.718 1.00 95.69 82 LEU A N 1
ATOM 656 C CA . LEU A 1 82 ? -20.861 -0.857 2.117 1.00 95.69 82 LEU A CA 1
ATOM 657 C C . LEU A 1 82 ? -19.568 -0.119 1.749 1.00 95.69 82 LEU A C 1
ATOM 659 O O . LEU A 1 82 ? -18.546 -0.329 2.395 1.00 95.69 82 LEU A O 1
ATOM 663 N N . GLU A 1 83 ? -19.598 0.774 0.753 1.00 95.56 83 GLU A N 1
ATOM 664 C CA . GLU A 1 83 ? -18.466 1.670 0.489 1.00 95.56 83 GLU A CA 1
ATOM 665 C C . GLU A 1 83 ? -18.229 2.606 1.673 1.00 95.56 83 GLU A C 1
ATOM 667 O O . GLU A 1 83 ? -17.091 2.736 2.124 1.00 95.56 83 GLU A O 1
ATOM 672 N N . TYR A 1 84 ? -19.291 3.209 2.222 1.00 95.06 84 TYR A N 1
ATOM 673 C CA . TYR A 1 84 ? -19.174 4.052 3.414 1.00 95.06 84 TYR A CA 1
ATOM 674 C C . TYR A 1 84 ? -18.605 3.288 4.610 1.00 95.06 84 TYR A C 1
ATOM 676 O O . TYR A 1 84 ? -17.736 3.827 5.294 1.00 95.06 84 TYR A O 1
ATOM 684 N N . ASP A 1 85 ? -19.025 2.038 4.816 1.00 94.62 85 ASP A N 1
ATOM 685 C CA . ASP A 1 85 ? -18.499 1.195 5.893 1.00 94.62 85 ASP A CA 1
ATOM 686 C C . ASP A 1 85 ? -16.987 0.956 5.725 1.00 94.62 85 ASP A C 1
ATOM 688 O O . ASP A 1 85 ? -16.223 1.102 6.680 1.00 94.62 85 ASP A O 1
ATOM 692 N N . VAL A 1 86 ? -16.516 0.670 4.501 1.00 96.94 86 VAL A N 1
ATOM 693 C CA . VAL A 1 86 ? -15.075 0.531 4.212 1.00 96.94 86 VAL A CA 1
ATOM 694 C C . VAL A 1 86 ? -14.326 1.821 4.532 1.00 96.94 86 VAL A C 1
ATOM 696 O O . VAL A 1 86 ? -13.305 1.770 5.219 1.00 96.94 86 VAL A O 1
ATOM 699 N N . TYR A 1 87 ? -14.818 2.975 4.075 1.00 95.94 87 TYR A N 1
ATOM 700 C CA . TYR A 1 87 ? -14.175 4.257 4.367 1.00 95.94 87 TYR A CA 1
ATOM 701 C C . TYR A 1 87 ? -14.125 4.545 5.873 1.00 95.94 87 TYR A C 1
ATOM 703 O O . TYR A 1 87 ? -13.069 4.938 6.370 1.00 95.94 87 TYR A O 1
ATOM 711 N N . GLU A 1 88 ? -15.211 4.286 6.607 1.00 94.69 88 GLU A N 1
ATOM 712 C CA . GLU A 1 88 ? -15.253 4.452 8.063 1.00 94.69 88 GLU A CA 1
ATOM 713 C C . GLU A 1 88 ? -14.219 3.555 8.755 1.00 94.69 88 GLU A C 1
ATOM 715 O O . GLU A 1 88 ? -13.451 4.022 9.600 1.00 94.69 88 GLU A O 1
ATOM 720 N N . TYR A 1 89 ? -14.149 2.272 8.390 1.00 95.75 89 TYR A N 1
ATOM 721 C CA . TYR A 1 89 ? -13.177 1.354 8.979 1.00 95.75 89 TYR A CA 1
ATOM 722 C C . TYR A 1 89 ? -11.734 1.773 8.676 1.00 95.75 89 TYR A C 1
ATOM 724 O O . TYR A 1 89 ? -10.896 1.770 9.581 1.00 95.75 89 TYR A O 1
ATOM 732 N N . LEU A 1 90 ? -11.435 2.197 7.444 1.00 96.12 90 LEU A N 1
ATOM 733 C CA . LEU A 1 90 ? -10.103 2.678 7.065 1.00 96.12 90 LEU A CA 1
ATOM 734 C C . LEU A 1 90 ? -9.709 3.979 7.790 1.00 96.12 90 LEU A C 1
ATOM 736 O O . LEU A 1 90 ? -8.527 4.165 8.093 1.00 96.12 90 LEU A O 1
ATOM 740 N N . GLU A 1 91 ? -10.664 4.860 8.096 1.00 93.81 91 GLU A N 1
ATOM 741 C CA . GLU A 1 91 ? -10.436 6.068 8.902 1.00 93.81 91 GLU A CA 1
ATOM 742 C C . GLU A 1 91 ? -10.187 5.719 10.378 1.00 93.81 91 GLU A C 1
ATOM 744 O O . GLU A 1 91 ? -9.211 6.174 10.976 1.00 93.81 91 GLU A O 1
ATOM 749 N N . LYS A 1 92 ? -10.965 4.797 10.958 1.00 91.56 92 LYS A N 1
ATOM 750 C CA . LYS A 1 92 ? -10.710 4.306 12.325 1.00 91.56 92 LYS A CA 1
ATOM 751 C C . LYS A 1 92 ? -9.358 3.610 12.457 1.00 91.56 92 LYS A C 1
ATOM 753 O O . LYS A 1 92 ? -8.708 3.705 13.501 1.00 91.56 92 LYS A O 1
ATOM 758 N N . MET A 1 93 ? -8.893 2.930 11.409 1.00 93.19 93 MET A N 1
ATOM 759 C CA . MET A 1 93 ? -7.538 2.380 11.382 1.00 93.19 93 MET A CA 1
ATOM 760 C C . MET A 1 93 ? -6.473 3.478 11.476 1.00 93.19 93 MET A C 1
ATOM 762 O O . MET A 1 93 ? -5.510 3.303 12.222 1.00 93.19 93 MET A O 1
ATOM 766 N N . THR A 1 94 ? -6.645 4.611 10.788 1.00 90.38 94 THR A N 1
ATOM 767 C CA . THR A 1 94 ? -5.756 5.785 10.903 1.00 90.38 94 THR A CA 1
ATOM 768 C C . THR A 1 94 ? -5.707 6.320 12.324 1.00 90.38 94 THR A C 1
ATOM 770 O O . THR A 1 94 ? -4.626 6.561 12.871 1.00 90.38 94 THR A O 1
ATOM 773 N N . ASP A 1 95 ? -6.862 6.440 12.973 1.00 88.12 95 ASP A N 1
ATOM 774 C CA . ASP A 1 95 ? -6.927 6.865 14.369 1.00 88.12 95 ASP A CA 1
ATOM 775 C C . ASP A 1 95 ? -6.154 5.909 15.284 1.00 88.12 95 ASP A C 1
ATOM 777 O O . ASP A 1 95 ? -5.406 6.340 16.166 1.00 88.12 95 ASP A O 1
ATOM 781 N N . VAL A 1 96 ? -6.268 4.598 15.056 1.00 87.88 96 VAL A N 1
ATOM 782 C CA . VAL A 1 96 ? -5.515 3.600 15.825 1.00 87.88 96 VAL A CA 1
ATOM 783 C C . VAL A 1 96 ? -4.011 3.654 15.517 1.00 87.88 96 VAL A C 1
ATOM 785 O O . VAL A 1 96 ? -3.186 3.537 16.421 1.00 87.88 96 VAL A O 1
ATOM 788 N N . LEU A 1 97 ? -3.611 3.850 14.265 1.00 86.81 97 LEU A N 1
ATOM 789 C CA . LEU A 1 97 ? -2.196 3.907 13.888 1.00 86.81 97 LEU A CA 1
ATOM 790 C C . LEU A 1 97 ? -1.500 5.178 14.397 1.00 86.81 97 LEU A C 1
ATOM 792 O O . LEU A 1 97 ? -0.325 5.115 14.763 1.00 86.81 97 LEU A O 1
ATOM 796 N N . SER A 1 98 ? -2.221 6.300 14.469 1.00 83.50 98 SER A N 1
ATOM 797 C CA . SER A 1 98 ? -1.695 7.593 14.926 1.00 83.50 98 SER A CA 1
ATOM 798 C C . SER A 1 98 ? -1.647 7.722 16.452 1.00 83.50 98 SER A C 1
ATOM 800 O O . SER A 1 98 ? -0.725 8.323 17.006 1.00 83.50 98 SER A O 1
ATOM 802 N N . GLN A 1 99 ? -2.620 7.148 17.165 1.00 80.94 99 GLN A N 1
ATOM 803 C CA . GLN A 1 99 ? -2.719 7.275 18.623 1.00 80.94 99 GLN A CA 1
ATOM 804 C C . GLN A 1 99 ? -1.920 6.212 19.396 1.00 80.94 99 GLN A C 1
ATOM 806 O O . GLN A 1 99 ? -1.695 6.377 20.602 1.00 80.94 99 GLN A O 1
ATOM 811 N N . TYR A 1 100 ? -1.525 5.106 18.755 1.00 79.12 100 TYR A N 1
ATOM 812 C CA . TYR A 1 100 ? -0.973 3.935 19.440 1.00 79.12 100 TYR A CA 1
ATOM 813 C C . TYR A 1 100 ? 0.312 3.421 18.782 1.00 79.12 100 TYR A C 1
ATOM 815 O O . TYR A 1 100 ? 0.456 3.402 17.564 1.00 79.12 100 TYR A O 1
ATOM 823 N N . SER A 1 101 ? 1.252 2.921 19.595 1.00 78.38 101 SER A N 1
ATOM 824 C CA . SER A 1 101 ? 2.444 2.252 19.066 1.00 78.38 101 SER A CA 1
ATOM 825 C C . SER A 1 101 ? 2.088 0.835 18.603 1.00 78.38 101 SER A C 1
ATOM 827 O O . SER A 1 101 ? 2.018 -0.095 19.411 1.00 78.38 101 SER A O 1
ATOM 829 N N . ILE A 1 102 ? 1.874 0.671 17.304 1.00 83.00 102 ILE A N 1
ATOM 830 C CA . ILE A 1 102 ? 1.759 -0.640 16.659 1.00 83.00 102 ILE A CA 1
ATOM 831 C C . ILE A 1 102 ? 3.165 -1.128 16.301 1.00 83.00 102 ILE A C 1
ATOM 833 O O . ILE A 1 102 ? 3.995 -0.343 15.832 1.00 83.00 102 ILE A O 1
ATOM 837 N N . SER A 1 103 ? 3.456 -2.406 16.558 1.00 84.62 103 SER A N 1
ATOM 838 C CA . SER A 1 103 ? 4.782 -2.962 16.282 1.00 84.62 103 SER A CA 1
ATOM 839 C C . SER A 1 103 ? 5.064 -2.997 14.778 1.00 84.62 103 SER A C 1
ATOM 841 O O . SER A 1 103 ? 4.151 -3.084 13.956 1.00 84.62 103 SER A O 1
ATOM 843 N N . THR A 1 104 ? 6.344 -2.961 14.413 1.00 81.81 104 THR A N 1
ATOM 844 C CA . THR A 1 104 ? 6.774 -3.029 13.012 1.00 81.81 104 THR A CA 1
ATOM 845 C C . THR A 1 104 ? 6.244 -4.286 12.318 1.00 81.81 104 THR A C 1
ATOM 847 O O . THR A 1 104 ? 5.742 -4.187 11.206 1.00 81.81 104 THR A O 1
ATOM 850 N N . GLU A 1 105 ? 6.276 -5.449 12.976 1.00 83.69 105 GLU A N 1
ATOM 851 C CA . GLU A 1 105 ? 5.772 -6.709 12.402 1.00 83.69 105 GLU A CA 1
ATOM 852 C C . GLU A 1 105 ? 4.269 -6.668 12.095 1.00 83.69 105 GLU A C 1
ATOM 854 O O . GLU A 1 105 ? 3.834 -7.128 11.041 1.00 83.69 105 GLU A O 1
ATOM 859 N N . GLU A 1 106 ? 3.474 -6.050 12.968 1.00 87.44 106 GLU A N 1
ATOM 860 C CA . GLU A 1 106 ? 2.034 -5.884 12.744 1.00 87.44 106 GLU A CA 1
ATOM 861 C C . GLU A 1 106 ? 1.762 -4.926 11.577 1.00 87.44 106 GLU A C 1
ATOM 863 O O . GLU A 1 106 ? 0.938 -5.216 10.710 1.00 87.44 106 GLU A O 1
ATOM 868 N N . LYS A 1 107 ? 2.522 -3.825 11.481 1.00 86.19 107 LYS A N 1
ATOM 869 C CA . LYS A 1 107 ? 2.448 -2.911 10.331 1.00 86.19 107 LYS A CA 1
ATOM 870 C C . LYS A 1 107 ? 2.829 -3.612 9.022 1.00 86.19 107 LYS A C 1
ATOM 872 O O . LYS A 1 107 ? 2.150 -3.414 8.017 1.00 86.19 107 LYS A O 1
ATOM 877 N N . LYS A 1 108 ? 3.860 -4.472 9.025 1.00 81.44 108 LYS A N 1
ATOM 878 C CA . LYS A 1 108 ? 4.251 -5.281 7.851 1.00 81.44 108 LYS A CA 1
ATOM 879 C C . LYS A 1 108 ? 3.128 -6.207 7.411 1.00 81.44 108 LYS A C 1
ATOM 881 O O . LYS A 1 108 ? 2.842 -6.310 6.217 1.00 81.44 108 LYS A O 1
ATOM 886 N N . LEU A 1 109 ? 2.506 -6.902 8.360 1.00 88.31 109 LEU A N 1
ATOM 887 C CA . LEU A 1 109 ? 1.396 -7.795 8.058 1.00 88.31 109 LEU A CA 1
ATOM 888 C C . LEU A 1 109 ? 0.218 -7.012 7.466 1.00 88.31 109 LEU A C 1
ATOM 890 O O . LEU A 1 109 ? -0.348 -7.440 6.460 1.00 88.31 109 LEU A O 1
ATOM 894 N N . LEU A 1 110 ? -0.090 -5.843 8.033 1.00 91.31 110 LEU A N 1
ATOM 895 C CA . LEU A 1 110 ? -1.161 -4.980 7.548 1.00 91.31 110 LEU A CA 1
ATOM 896 C C . LEU A 1 110 ? -0.903 -4.495 6.117 1.00 91.31 110 LEU A C 1
ATOM 898 O O . LEU A 1 110 ? -1.747 -4.708 5.252 1.00 91.31 110 LEU A O 1
ATOM 902 N N . ILE A 1 111 ? 0.280 -3.933 5.836 1.00 86.50 111 ILE A N 1
ATOM 903 C CA . ILE A 1 111 ? 0.663 -3.483 4.485 1.00 86.50 111 ILE A CA 1
ATOM 904 C C . ILE A 1 111 ? 0.510 -4.621 3.471 1.00 86.50 111 ILE A C 1
ATOM 906 O O . ILE A 1 111 ? -0.017 -4.414 2.381 1.00 86.50 111 ILE A O 1
ATOM 910 N N . ASN A 1 112 ? 0.941 -5.837 3.819 1.00 84.31 112 ASN A N 1
ATOM 911 C CA . ASN A 1 112 ? 0.825 -6.981 2.918 1.00 84.31 112 ASN A CA 1
ATOM 912 C C . ASN A 1 112 ? -0.629 -7.369 2.625 1.00 84.31 112 ASN A C 1
ATOM 914 O O . ASN A 1 112 ? -0.935 -7.721 1.483 1.00 84.31 112 ASN A O 1
ATOM 918 N N . ARG A 1 113 ? -1.526 -7.300 3.614 1.00 91.88 113 ARG A N 1
ATOM 919 C CA . ARG A 1 113 ? -2.953 -7.593 3.410 1.00 91.88 113 ARG A CA 1
ATOM 920 C C . ARG A 1 113 ? -3.645 -6.505 2.592 1.00 91.88 113 ARG A C 1
ATOM 922 O O . ARG A 1 113 ? -4.296 -6.837 1.603 1.00 91.88 113 ARG A O 1
ATOM 929 N N . VAL A 1 114 ? -3.398 -5.229 2.904 1.00 91.50 114 VAL A N 1
ATOM 930 C CA . VAL A 1 114 ? -3.893 -4.086 2.111 1.00 91.50 114 VAL A CA 1
ATOM 931 C C . VAL A 1 114 ? -3.441 -4.211 0.661 1.00 91.50 114 VAL A C 1
ATOM 933 O O . VAL A 1 114 ? -4.250 -4.145 -0.264 1.00 91.50 114 VAL A O 1
ATOM 936 N N . PHE A 1 115 ? -2.155 -4.498 0.459 1.00 84.19 115 PHE A N 1
ATOM 937 C CA . PHE A 1 115 ? -1.603 -4.681 -0.872 1.00 84.19 115 PHE A CA 1
ATOM 938 C C . PHE A 1 115 ? -2.209 -5.879 -1.613 1.00 84.19 115 PHE A C 1
ATOM 940 O O . PHE A 1 115 ? -2.409 -5.815 -2.821 1.00 84.19 115 PHE A O 1
ATOM 947 N N . THR A 1 116 ? -2.507 -6.974 -0.911 1.00 86.25 116 THR A N 1
ATOM 948 C CA . THR A 1 116 ? -3.128 -8.157 -1.524 1.00 86.25 116 THR A CA 1
ATOM 949 C C . THR A 1 116 ? -4.480 -7.804 -2.135 1.00 86.25 116 THR A C 1
ATOM 951 O O . THR A 1 116 ? -4.743 -8.195 -3.268 1.00 86.25 116 THR A O 1
ATOM 954 N N . GLN A 1 117 ? -5.300 -7.020 -1.430 1.00 89.81 117 GLN A N 1
ATOM 955 C CA . GLN A 1 117 ? -6.588 -6.564 -1.953 1.00 89.81 117 GLN A CA 1
ATOM 956 C C . GLN A 1 117 ? -6.434 -5.573 -3.108 1.00 89.81 117 GLN A C 1
ATOM 958 O O . GLN A 1 117 ? -7.120 -5.699 -4.121 1.00 89.81 117 GLN A O 1
ATOM 963 N N . TYR A 1 118 ? -5.497 -4.634 -2.985 1.00 85.00 118 TYR A N 1
ATOM 964 C CA . TYR A 1 118 ? -5.163 -3.688 -4.048 1.00 85.00 118 TYR A CA 1
ATOM 965 C C . TYR A 1 118 ? -4.698 -4.385 -5.335 1.00 85.00 118 TYR A C 1
ATOM 967 O O . TYR A 1 118 ? -5.109 -4.022 -6.430 1.00 85.00 118 TYR A O 1
ATOM 975 N N . ALA A 1 119 ? -3.867 -5.424 -5.221 1.00 75.19 119 ALA A N 1
ATOM 976 C CA . ALA A 1 119 ? -3.317 -6.133 -6.373 1.00 75.19 119 ALA A CA 1
ATOM 977 C C . ALA A 1 119 ? -4.376 -6.896 -7.187 1.00 75.19 119 ALA A C 1
ATOM 979 O O . ALA A 1 119 ? -4.133 -7.204 -8.354 1.00 75.19 119 ALA A O 1
ATOM 980 N N . ILE A 1 120 ? -5.529 -7.213 -6.591 1.00 84.31 120 ILE A N 1
ATOM 981 C CA . ILE A 1 120 ? -6.665 -7.791 -7.320 1.00 84.31 120 ILE A CA 1
ATOM 982 C C . ILE A 1 120 ? -7.294 -6.7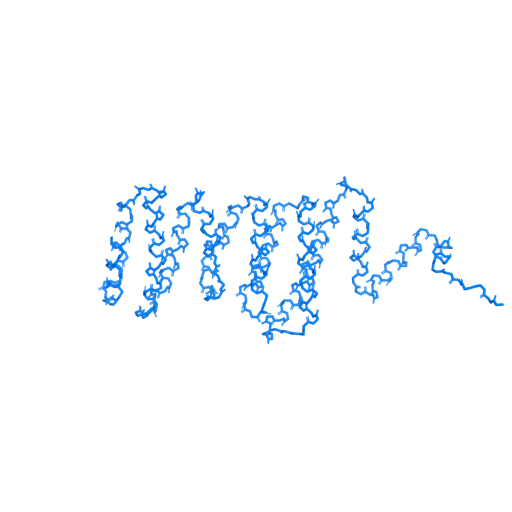30 -8.238 1.00 84.31 120 ILE A C 1
ATOM 984 O O . ILE A 1 120 ? -7.628 -7.039 -9.381 1.00 84.31 120 ILE A O 1
ATOM 988 N N . GLY A 1 121 ? -7.378 -5.481 -7.769 1.00 78.62 121 GLY A N 1
ATOM 989 C CA . GLY A 1 121 ? -7.642 -4.299 -8.592 1.00 78.62 121 GLY A CA 1
ATOM 990 C C . GLY A 1 121 ? -9.014 -4.256 -9.263 1.00 78.62 121 GLY A C 1
ATOM 991 O O . GLY A 1 121 ? -9.128 -3.797 -10.402 1.00 78.62 121 GLY A O 1
ATOM 992 N N . ASN A 1 122 ? -10.038 -4.805 -8.603 1.00 87.75 122 ASN A N 1
ATOM 993 C CA . ASN A 1 122 ? -11.395 -4.904 -9.144 1.00 87.75 122 ASN A CA 1
ATOM 994 C C . ASN A 1 122 ? -12.476 -4.397 -8.173 1.00 87.75 122 ASN A C 1
ATOM 996 O O . ASN A 1 122 ? -13.660 -4.524 -8.458 1.00 87.75 122 ASN A O 1
ATOM 1000 N N . SER A 1 123 ? -12.100 -3.834 -7.024 1.00 92.50 123 SER A N 1
ATOM 1001 C CA . SER A 1 123 ? -13.057 -3.402 -6.000 1.00 92.50 123 SER A CA 1
ATOM 1002 C C . SER A 1 123 ? -13.507 -1.949 -6.145 1.00 92.50 123 SER A C 1
ATOM 1004 O O . SER A 1 123 ? -14.548 -1.591 -5.606 1.00 92.50 123 SER A O 1
ATOM 1006 N N . GLY A 1 124 ? -12.740 -1.107 -6.850 1.00 89.75 124 GLY A N 1
ATOM 1007 C CA . GLY A 1 124 ? -12.967 0.341 -6.897 1.00 89.75 124 GLY A CA 1
ATOM 1008 C C . GLY A 1 124 ? -12.366 1.108 -5.711 1.00 89.75 124 GLY A C 1
ATOM 1009 O O . GLY A 1 124 ? -12.448 2.333 -5.680 1.00 89.75 124 GLY A O 1
ATOM 1010 N N . PHE A 1 125 ? -11.718 0.415 -4.767 1.00 94.12 125 PHE A N 1
ATOM 1011 C CA . PHE A 1 125 ? -11.014 1.020 -3.629 1.00 94.12 125 PHE A CA 1
ATOM 1012 C C . PHE A 1 125 ? -9.512 1.229 -3.885 1.00 94.12 125 PHE A C 1
ATOM 1014 O O . PHE A 1 125 ? -8.762 1.509 -2.955 1.00 94.12 125 PHE A O 1
ATOM 1021 N N . ASP A 1 126 ? -9.046 1.083 -5.124 1.00 84.00 126 ASP A N 1
ATOM 1022 C CA . ASP A 1 126 ? -7.624 1.102 -5.485 1.00 84.00 126 ASP A CA 1
ATOM 1023 C C . ASP A 1 126 ? -6.873 2.322 -4.928 1.00 84.00 126 ASP A C 1
ATOM 1025 O O . ASP A 1 126 ? -5.832 2.171 -4.283 1.00 84.00 126 ASP A O 1
ATOM 1029 N N . ASP A 1 127 ? -7.446 3.514 -5.117 1.00 85.44 127 ASP A N 1
ATOM 1030 C CA . ASP A 1 127 ? -6.856 4.779 -4.674 1.00 85.44 127 ASP A CA 1
ATOM 1031 C C . ASP A 1 127 ? -6.737 4.831 -3.142 1.00 85.44 127 ASP A C 1
ATOM 1033 O O . ASP A 1 127 ? -5.657 5.082 -2.607 1.00 85.44 127 ASP A O 1
ATOM 1037 N N . VAL A 1 128 ? -7.814 4.506 -2.413 1.00 91.19 128 VAL A N 1
ATOM 1038 C CA . VAL A 1 128 ? -7.817 4.578 -0.940 1.00 91.19 128 VAL A CA 1
ATOM 1039 C C . VAL A 1 128 ? -6.934 3.503 -0.300 1.00 91.19 128 VAL A C 1
ATOM 1041 O O . VAL A 1 128 ? -6.320 3.741 0.742 1.00 91.19 128 VAL A O 1
ATOM 1044 N N . LEU A 1 129 ? -6.814 2.326 -0.924 1.00 91.12 129 LEU A N 1
ATOM 1045 C CA . LEU A 1 129 ? -5.904 1.279 -0.458 1.00 91.12 129 LEU A CA 1
ATOM 1046 C C . LEU A 1 129 ? -4.445 1.705 -0.630 1.00 91.12 129 LEU A C 1
ATOM 1048 O O . LEU A 1 129 ? -3.636 1.477 0.273 1.00 91.12 129 LEU A O 1
ATOM 1052 N N . MET A 1 130 ? -4.108 2.367 -1.739 1.00 83.12 130 MET A N 1
ATOM 1053 C CA . MET A 1 130 ? -2.771 2.935 -1.910 1.00 83.12 130 MET A CA 1
ATOM 1054 C C . MET A 1 130 ? -2.497 4.063 -0.936 1.00 83.12 130 MET A C 1
ATOM 1056 O O . MET A 1 130 ? -1.445 4.044 -0.298 1.00 83.12 130 MET A O 1
ATOM 1060 N N . ASP A 1 131 ? -3.437 4.989 -0.760 1.00 86.12 131 ASP A N 1
ATOM 1061 C CA . ASP A 1 131 ? -3.321 6.057 0.234 1.00 86.12 131 ASP A CA 1
ATOM 1062 C C . ASP A 1 131 ? -3.062 5.480 1.629 1.00 86.12 131 ASP A C 1
ATOM 1064 O O . ASP A 1 131 ? -2.174 5.952 2.344 1.00 86.12 131 ASP A O 1
ATOM 1068 N N . LYS A 1 132 ? -3.740 4.382 1.987 1.00 88.62 132 LYS A N 1
ATOM 1069 C CA . LYS A 1 132 ? -3.504 3.701 3.263 1.00 88.62 132 LYS A CA 1
ATOM 1070 C C . LYS A 1 132 ? -2.100 3.110 3.367 1.00 88.62 132 LYS A C 1
ATOM 1072 O O . LYS A 1 132 ? -1.462 3.234 4.413 1.00 88.62 132 LYS A O 1
ATOM 1077 N N . ILE A 1 133 ? -1.596 2.488 2.299 1.00 83.62 133 ILE A N 1
ATOM 1078 C CA . ILE A 1 133 ? -0.214 1.991 2.255 1.00 83.62 133 ILE A CA 1
ATOM 1079 C C . ILE A 1 133 ? 0.761 3.157 2.450 1.00 83.62 133 ILE A C 1
ATOM 1081 O O . ILE A 1 133 ? 1.656 3.048 3.291 1.00 83.62 133 ILE A O 1
ATOM 1085 N N . TYR A 1 134 ? 0.575 4.276 1.738 1.00 78.56 134 TYR A N 1
ATOM 1086 C CA . TYR A 1 134 ? 1.410 5.474 1.883 1.00 78.56 134 TYR A CA 1
ATOM 1087 C C . TYR A 1 134 ? 1.434 5.988 3.318 1.00 78.56 134 TYR A C 1
ATOM 1089 O O . TYR A 1 134 ? 2.513 6.259 3.842 1.00 78.56 134 TYR A O 1
ATOM 1097 N N . GLU A 1 135 ? 0.268 6.102 3.944 1.00 84.12 135 GLU A N 1
ATOM 1098 C CA . GLU A 1 135 ? 0.114 6.602 5.306 1.00 84.12 135 GLU A CA 1
ATOM 1099 C C . GLU A 1 135 ? 0.869 5.727 6.318 1.00 84.12 135 GLU A C 1
ATOM 1101 O O . GLU A 1 135 ? 1.733 6.223 7.043 1.00 84.12 135 GLU A O 1
ATOM 1106 N N . ILE A 1 136 ? 0.638 4.406 6.299 1.00 81.25 136 ILE A N 1
ATOM 1107 C CA . ILE A 1 136 ? 1.303 3.467 7.219 1.00 81.25 136 ILE A CA 1
ATOM 1108 C C . ILE A 1 136 ? 2.823 3.526 7.045 1.00 81.25 136 ILE A C 1
ATOM 1110 O O . ILE A 1 136 ? 3.576 3.497 8.023 1.00 81.25 136 ILE A O 1
ATOM 1114 N N . CYS A 1 137 ? 3.276 3.580 5.798 1.00 75.69 137 CYS A N 1
ATOM 1115 C CA . CYS A 1 137 ? 4.684 3.513 5.440 1.00 75.69 137 CYS A CA 1
ATOM 1116 C C . CYS A 1 137 ? 5.452 4.796 5.780 1.00 75.69 137 CYS A C 1
ATOM 1118 O O . CYS A 1 137 ? 6.604 4.722 6.211 1.00 75.69 137 CYS A O 1
ATOM 1120 N N . TYR A 1 138 ? 4.830 5.963 5.603 1.00 68.88 138 TYR A N 1
ATOM 1121 C CA . TYR A 1 138 ? 5.478 7.248 5.850 1.00 68.88 138 TYR A CA 1
ATOM 1122 C C . TYR A 1 138 ? 5.622 7.535 7.348 1.00 68.88 138 TYR A C 1
ATOM 1124 O O . TYR A 1 138 ? 6.709 7.887 7.803 1.00 68.88 138 TYR A O 1
ATOM 1132 N N . ASP A 1 139 ? 4.572 7.282 8.131 1.00 69.69 139 ASP A N 1
ATOM 1133 C CA . ASP A 1 139 ? 4.573 7.536 9.578 1.00 69.69 139 ASP A CA 1
ATOM 1134 C C . ASP A 1 139 ? 5.524 6.622 10.359 1.00 69.69 139 ASP A C 1
ATOM 1136 O O . ASP A 1 139 ? 5.866 6.886 11.512 1.00 69.69 139 ASP A O 1
ATOM 1140 N N . SER A 1 140 ? 5.940 5.513 9.754 1.00 62.47 140 SER A N 1
ATOM 1141 C CA . SER A 1 140 ? 6.746 4.491 10.415 1.00 62.47 140 SER A CA 1
ATOM 1142 C C . SER A 1 140 ? 8.213 4.472 9.993 1.00 62.47 140 SER A C 1
ATOM 1144 O O . SER A 1 140 ? 8.970 3.680 10.550 1.00 62.47 140 SER A O 1
ATOM 1146 N N . GLU A 1 141 ? 8.619 5.313 9.032 1.00 69.12 141 GLU A N 1
ATOM 1147 C CA . GLU A 1 141 ? 9.947 5.266 8.397 1.00 69.12 141 GLU A CA 1
ATOM 1148 C C . GLU A 1 141 ? 10.354 3.845 7.937 1.00 69.12 141 GLU A C 1
ATOM 1150 O O . GLU A 1 141 ? 11.543 3.518 7.855 1.00 69.12 141 GLU A O 1
ATOM 1155 N N . MET A 1 142 ? 9.374 2.992 7.610 1.00 72.44 142 MET A N 1
ATOM 1156 C CA . MET A 1 142 ? 9.548 1.580 7.228 1.00 72.44 142 MET A CA 1
ATOM 1157 C C . MET A 1 142 ? 10.003 1.432 5.772 1.00 72.44 142 MET A C 1
ATOM 1159 O O . MET A 1 142 ? 9.426 0.714 4.957 1.00 72.44 142 MET A O 1
ATOM 1163 N N . TYR A 1 143 ? 11.029 2.193 5.409 1.00 74.56 143 TYR A N 1
ATOM 1164 C CA . TYR A 1 143 ? 11.457 2.330 4.029 1.00 74.56 143 TYR A CA 1
ATOM 1165 C C . TYR A 1 143 ? 12.045 1.037 3.447 1.00 74.56 143 TYR A C 1
ATOM 1167 O O . TYR A 1 143 ? 11.914 0.810 2.248 1.00 74.56 143 TYR A O 1
ATOM 1175 N N . GLU A 1 144 ? 12.666 0.188 4.273 1.00 75.19 144 GLU A N 1
ATOM 1176 C CA . GLU A 1 144 ? 13.204 -1.112 3.838 1.00 75.19 144 GLU A CA 1
ATOM 1177 C C . GLU A 1 144 ? 12.075 -2.090 3.506 1.00 75.19 144 GLU A C 1
ATOM 1179 O O . GLU A 1 144 ? 12.144 -2.826 2.529 1.00 75.19 144 GLU A O 1
ATOM 1184 N N . GLU A 1 145 ? 10.984 -2.044 4.261 1.00 71.44 145 GLU A N 1
ATOM 1185 C CA . GLU A 1 145 ? 9.810 -2.876 4.034 1.00 71.44 145 GLU A CA 1
ATOM 1186 C C . GLU A 1 145 ? 9.032 -2.450 2.790 1.00 71.44 145 GLU A C 1
ATOM 1188 O O . GLU A 1 145 ? 8.601 -3.300 2.009 1.00 71.44 145 GLU A O 1
ATOM 1193 N N . ILE A 1 146 ? 8.885 -1.138 2.567 1.00 71.50 146 ILE A N 1
ATOM 1194 C CA . ILE A 1 146 ? 8.346 -0.619 1.301 1.00 71.50 146 ILE A CA 1
ATOM 1195 C C . ILE A 1 146 ? 9.198 -1.137 0.148 1.00 71.50 146 I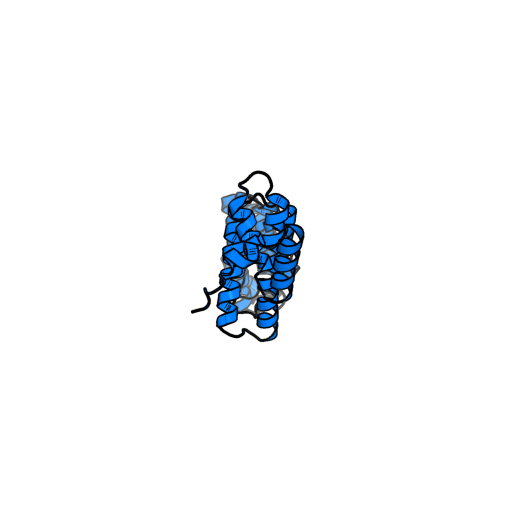LE A C 1
ATOM 1197 O O . ILE A 1 146 ? 8.658 -1.576 -0.865 1.00 71.50 146 ILE A O 1
ATOM 1201 N N . LEU A 1 147 ? 10.523 -1.099 0.309 1.00 77.06 147 LEU A N 1
ATOM 1202 C CA . LEU A 1 147 ? 11.462 -1.544 -0.705 1.00 77.06 147 LEU A CA 1
ATOM 1203 C C . LEU A 1 147 ? 11.256 -3.026 -1.037 1.00 77.06 147 LEU A C 1
ATOM 1205 O O . LEU A 1 147 ? 11.157 -3.373 -2.208 1.00 77.06 147 LEU A O 1
ATOM 1209 N N . GLU A 1 148 ? 11.105 -3.894 -0.035 1.00 77.00 148 GLU A N 1
ATOM 1210 C CA . GLU A 1 148 ? 10.777 -5.310 -0.252 1.00 77.00 148 GLU A CA 1
ATOM 1211 C C . GLU A 1 148 ? 9.462 -5.496 -1.022 1.00 77.00 148 GLU A C 1
ATOM 1213 O O . GLU A 1 148 ? 9.389 -6.327 -1.930 1.00 77.00 148 GLU A O 1
ATOM 1218 N N . VAL A 1 149 ? 8.436 -4.703 -0.698 1.00 72.00 149 VAL A N 1
ATOM 1219 C CA . VAL A 1 149 ? 7.140 -4.741 -1.385 1.00 72.00 149 VAL A CA 1
ATOM 1220 C C . VAL A 1 149 ? 7.270 -4.314 -2.847 1.00 72.00 149 VAL A C 1
ATOM 1222 O O . VAL A 1 149 ? 6.827 -5.047 -3.729 1.00 72.00 149 VAL A O 1
ATOM 1225 N N . ILE A 1 150 ? 7.888 -3.169 -3.135 1.00 76.44 150 ILE A N 1
ATOM 1226 C CA . ILE A 1 150 ? 7.979 -2.661 -4.514 1.00 76.44 150 ILE A CA 1
ATOM 1227 C C . ILE A 1 150 ? 8.967 -3.465 -5.368 1.00 76.44 150 ILE A C 1
ATOM 1229 O O . ILE A 1 150 ? 8.795 -3.550 -6.581 1.00 76.44 150 ILE A O 1
ATOM 1233 N N . LEU A 1 151 ? 9.986 -4.085 -4.760 1.00 77.75 151 LEU A N 1
ATOM 1234 C CA . LEU A 1 151 ? 10.957 -4.931 -5.462 1.00 77.75 151 LEU A CA 1
ATOM 1235 C C . LEU A 1 151 ? 10.471 -6.362 -5.699 1.00 77.75 151 LEU A C 1
ATOM 1237 O O . LEU A 1 151 ? 11.116 -7.102 -6.451 1.00 77.75 151 LEU A O 1
ATOM 1241 N N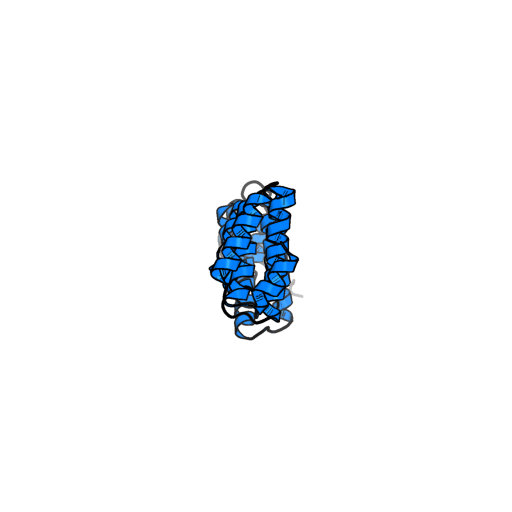 . ASP A 1 152 ? 9.360 -6.785 -5.093 1.00 75.88 152 ASP A N 1
ATOM 1242 C CA . ASP A 1 152 ? 8.787 -8.098 -5.366 1.00 75.88 152 ASP A CA 1
ATOM 1243 C C . ASP A 1 152 ? 8.311 -8.151 -6.823 1.00 75.88 152 ASP A C 1
ATOM 1245 O O . ASP A 1 152 ? 7.221 -7.716 -7.186 1.00 75.88 152 ASP A O 1
ATOM 1249 N N . THR A 1 153 ? 9.158 -8.718 -7.679 1.00 63.88 153 THR A N 1
ATOM 1250 C CA . THR A 1 153 ? 8.938 -8.821 -9.129 1.00 63.88 153 THR A CA 1
ATOM 1251 C C . THR A 1 153 ? 7.619 -9.474 -9.525 1.00 63.88 153 THR A C 1
ATOM 1253 O O . THR A 1 153 ? 7.116 -9.193 -10.614 1.00 63.88 153 THR A O 1
ATOM 1256 N N . ARG A 1 154 ? 7.025 -10.306 -8.655 1.00 64.50 154 ARG A N 1
ATOM 1257 C CA . ARG A 1 154 ? 5.672 -10.834 -8.869 1.00 64.50 154 ARG A CA 1
ATOM 1258 C C . ARG A 1 154 ? 4.670 -9.686 -8.885 1.00 64.50 154 ARG A C 1
ATOM 1260 O O . ARG A 1 154 ? 3.867 -9.607 -9.800 1.00 64.50 154 ARG A O 1
ATOM 1267 N N . ARG A 1 155 ? 4.776 -8.762 -7.932 1.00 65.75 155 ARG A N 1
ATOM 1268 C CA . ARG A 1 155 ? 3.912 -7.584 -7.807 1.00 65.75 155 ARG A CA 1
ATOM 1269 C C . ARG A 1 155 ? 4.107 -6.626 -8.981 1.00 65.75 155 ARG A C 1
ATOM 1271 O O . ARG A 1 155 ? 3.122 -6.199 -9.563 1.00 65.75 155 ARG A O 1
ATOM 1278 N N . ILE A 1 156 ? 5.351 -6.414 -9.423 1.00 65.88 156 ILE A N 1
ATOM 1279 C CA . ILE A 1 156 ? 5.652 -5.604 -10.622 1.00 65.88 156 ILE A CA 1
ATOM 1280 C C . ILE A 1 156 ? 5.005 -6.205 -11.886 1.00 65.88 156 ILE A C 1
ATOM 1282 O O . ILE A 1 156 ? 4.514 -5.486 -12.752 1.00 65.88 156 ILE A O 1
ATOM 1286 N N . ALA A 1 157 ? 4.992 -7.535 -12.018 1.00 60.19 157 ALA A N 1
ATOM 1287 C CA . ALA A 1 157 ? 4.408 -8.203 -13.181 1.00 60.19 157 ALA A CA 1
ATOM 1288 C C . ALA A 1 157 ? 2.869 -8.144 -13.226 1.00 60.19 157 ALA A C 1
ATOM 1290 O O . ALA A 1 157 ? 2.305 -8.279 -14.315 1.00 60.19 157 ALA A O 1
ATOM 1291 N N . PHE A 1 158 ? 2.212 -7.946 -12.077 1.00 57.09 158 PHE A N 1
ATOM 1292 C CA . PHE A 1 158 ? 0.757 -7.816 -11.950 1.00 57.09 158 PHE A CA 1
ATOM 1293 C C . PHE A 1 158 ? 0.277 -6.363 -11.813 1.00 57.09 158 PHE A C 1
ATOM 1295 O O . PHE A 1 158 ? -0.930 -6.150 -11.756 1.00 57.09 158 PHE A O 1
ATOM 1302 N N . GLU A 1 159 ? 1.176 -5.369 -11.809 1.00 55.91 159 GLU A N 1
ATOM 1303 C CA . GLU A 1 159 ? 0.785 -3.953 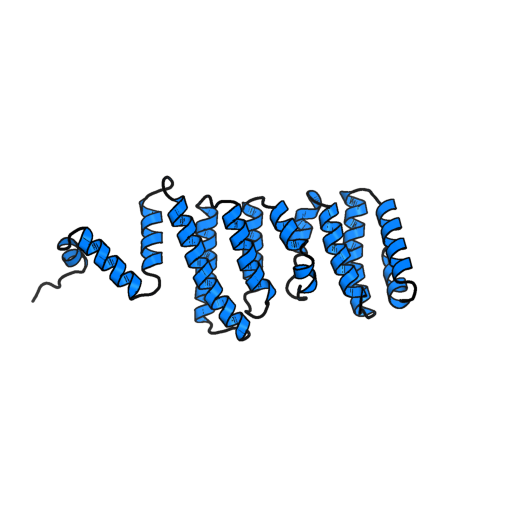-11.812 1.00 55.91 159 GLU A CA 1
ATOM 1304 C C . GLU A 1 159 ? -0.138 -3.647 -13.000 1.00 55.91 159 GLU A C 1
ATOM 1306 O O . GLU A 1 159 ? 0.211 -3.832 -14.175 1.00 55.91 1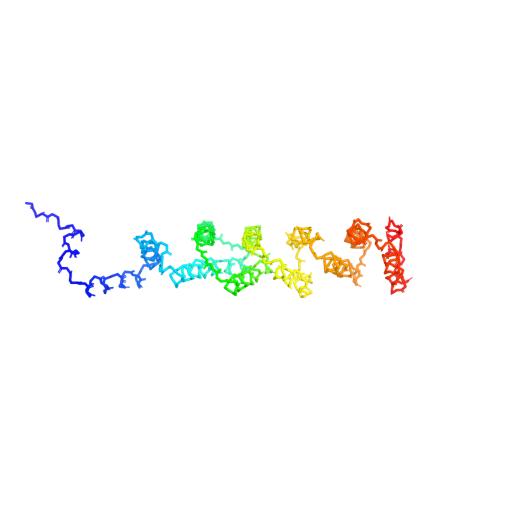59 GLU A O 1
ATOM 1311 N N . SER A 1 160 ? -1.333 -3.153 -12.684 1.00 52.34 160 SER A N 1
ATOM 1312 C CA . SER A 1 160 ? -2.261 -2.615 -13.668 1.00 52.34 160 SER A CA 1
ATOM 1313 C C . SER A 1 160 ? -1.840 -1.181 -14.032 1.00 52.34 160 SER A C 1
ATOM 1315 O O . SER A 1 160 ? -1.222 -0.476 -13.237 1.00 52.34 160 SER A O 1
ATOM 1317 N N . PRO A 1 161 ? -2.146 -0.688 -15.247 1.00 46.69 161 PRO A N 1
ATOM 1318 C CA . PRO A 1 161 ? -1.842 0.691 -15.636 1.00 46.69 161 PRO A CA 1
ATOM 1319 C C . PRO A 1 161 ? -2.518 1.766 -14.763 1.00 46.69 161 PRO A C 1
ATOM 1321 O O . PRO A 1 161 ? -2.159 2.935 -14.901 1.00 46.69 161 PRO A O 1
ATOM 1324 N N . TYR A 1 162 ? -3.476 1.389 -13.912 1.00 42.00 162 TYR A N 1
ATOM 1325 C CA . TYR A 1 162 ? -4.167 2.270 -12.963 1.00 42.00 162 TYR A CA 1
ATOM 1326 C C . TYR A 1 162 ? -3.543 2.255 -11.564 1.00 42.00 162 TYR A C 1
ATOM 1328 O O . TYR A 1 162 ? -3.860 3.105 -10.746 1.00 42.00 162 TYR A O 1
ATOM 1336 N N . THR A 1 163 ? -2.634 1.317 -11.310 1.00 55.81 163 THR A N 1
ATOM 1337 C CA . THR A 1 163 ? -2.154 0.976 -9.980 1.00 55.81 163 THR A CA 1
ATOM 1338 C C . THR A 1 163 ? -0.655 0.695 -10.049 1.00 55.81 163 THR A C 1
ATOM 1340 O O . THR A 1 163 ? -0.222 -0.397 -10.418 1.00 55.81 163 THR A O 1
ATOM 1343 N N . ASN A 1 164 ? 0.160 1.717 -9.759 1.00 68.62 164 ASN A N 1
ATOM 1344 C CA . ASN A 1 164 ? 1.618 1.624 -9.825 1.00 68.62 164 ASN A CA 1
ATOM 1345 C C . ASN A 1 164 ? 2.296 2.117 -8.540 1.00 68.62 164 ASN A C 1
ATOM 1347 O O . ASN A 1 164 ? 1.765 2.956 -7.820 1.00 68.62 164 ASN A O 1
ATOM 1351 N N . PHE A 1 165 ? 3.491 1.603 -8.272 1.00 77.56 165 PHE A N 1
ATOM 1352 C CA . PHE A 1 165 ? 4.308 1.999 -7.130 1.00 77.56 165 PHE A CA 1
ATOM 1353 C C . PHE A 1 165 ? 5.304 3.120 -7.436 1.00 77.56 165 PHE A C 1
ATOM 1355 O O . PHE A 1 165 ? 6.206 3.361 -6.632 1.00 77.56 165 PHE A O 1
ATOM 1362 N N . ASP A 1 166 ? 5.191 3.800 -8.579 1.00 84.38 166 ASP A N 1
ATOM 1363 C CA . ASP A 1 166 ? 6.195 4.776 -9.022 1.00 84.38 166 ASP A CA 1
ATOM 1364 C C . ASP A 1 166 ? 6.320 5.921 -8.004 1.00 84.38 166 ASP A C 1
ATOM 1366 O O . ASP A 1 166 ? 7.428 6.323 -7.660 1.00 84.38 166 ASP A O 1
ATOM 1370 N N . ASP A 1 167 ? 5.206 6.349 -7.408 1.00 78.50 167 ASP A N 1
ATOM 1371 C CA . ASP A 1 167 ? 5.188 7.382 -6.368 1.00 78.50 167 ASP A CA 1
ATOM 1372 C C . ASP A 1 167 ? 5.848 6.925 -5.047 1.00 78.50 167 ASP A C 1
ATOM 1374 O O . ASP A 1 167 ? 6.433 7.743 -4.332 1.00 78.50 167 ASP A O 1
ATOM 1378 N N . LEU A 1 168 ? 5.789 5.627 -4.698 1.00 77.06 168 LEU A N 1
ATOM 1379 C CA . LEU A 1 168 ? 6.552 5.079 -3.558 1.00 77.06 168 LEU A CA 1
ATOM 1380 C C . LEU A 1 168 ? 8.038 4.997 -3.907 1.00 77.06 168 LEU A C 1
ATOM 1382 O O . LEU A 1 168 ? 8.885 5.443 -3.133 1.00 77.06 168 LEU A O 1
ATOM 1386 N N . ALA A 1 169 ? 8.346 4.451 -5.082 1.00 86.06 169 ALA A N 1
ATOM 1387 C CA . ALA A 1 169 ? 9.704 4.294 -5.571 1.00 86.06 169 ALA A CA 1
ATOM 1388 C C . ALA A 1 169 ? 10.429 5.646 -5.643 1.00 86.06 169 ALA A C 1
ATOM 1390 O O . ALA A 1 169 ? 11.567 5.761 -5.192 1.00 86.06 169 ALA A O 1
ATOM 1391 N N . ASP A 1 170 ? 9.752 6.689 -6.125 1.00 87.44 170 ASP A N 1
ATOM 1392 C CA . ASP A 1 170 ? 10.297 8.038 -6.259 1.00 87.44 170 ASP A CA 1
ATOM 1393 C C . ASP A 1 170 ? 10.705 8.657 -4.923 1.00 87.44 170 ASP A C 1
ATOM 1395 O O . ASP A 1 170 ? 11.775 9.262 -4.826 1.00 87.44 170 ASP A O 1
ATOM 1399 N N . LYS A 1 171 ? 9.905 8.450 -3.873 1.00 82.25 171 LYS A N 1
ATOM 1400 C CA . LYS A 1 171 ? 10.227 8.911 -2.513 1.00 82.25 171 LYS A CA 1
ATOM 1401 C C . LYS A 1 171 ? 11.435 8.181 -1.918 1.00 82.25 171 LYS A C 1
ATOM 1403 O O . LYS A 1 171 ? 12.113 8.728 -1.052 1.00 82.25 171 LYS A O 1
ATOM 1408 N N . LEU A 1 172 ? 11.725 6.967 -2.385 1.00 86.25 172 LEU A N 1
ATOM 1409 C CA . LEU A 1 172 ? 12.839 6.146 -1.905 1.00 86.25 172 LEU A CA 1
ATOM 1410 C C . LEU A 1 172 ? 14.154 6.385 -2.651 1.00 86.25 172 LEU A C 1
ATOM 1412 O O . LEU A 1 172 ? 15.191 5.917 -2.182 1.00 86.25 172 LEU A O 1
ATOM 1416 N N . ILE A 1 173 ? 14.151 7.129 -3.764 1.00 90.81 173 ILE A N 1
ATOM 1417 C CA . ILE A 1 173 ? 15.345 7.356 -4.597 1.00 90.81 173 ILE A CA 1
ATOM 1418 C C . ILE A 1 173 ? 16.516 7.917 -3.785 1.00 90.81 173 ILE A C 1
ATOM 1420 O O . ILE A 1 173 ? 17.654 7.508 -3.998 1.00 90.81 173 ILE A O 1
ATOM 1424 N N . ASP A 1 174 ? 16.258 8.848 -2.865 1.00 88.56 174 ASP A N 1
ATOM 1425 C CA . ASP A 1 174 ? 17.327 9.495 -2.098 1.00 88.56 174 ASP A CA 1
ATOM 1426 C C . ASP A 1 174 ? 18.009 8.546 -1.107 1.00 88.56 174 ASP A C 1
ATOM 1428 O O . ASP A 1 174 ? 19.186 8.728 -0.794 1.00 88.56 174 ASP A O 1
ATOM 1432 N N . LYS A 1 175 ? 17.292 7.520 -0.635 1.00 88.31 175 LYS A N 1
ATOM 1433 C CA . LYS A 1 175 ? 17.783 6.580 0.377 1.00 88.31 175 LYS A CA 1
ATOM 1434 C C . LYS A 1 175 ? 18.253 5.248 -0.222 1.00 88.31 175 LYS A C 1
ATOM 1436 O O . LYS A 1 175 ? 19.244 4.702 0.254 1.00 88.31 175 LYS A O 1
ATOM 1441 N N . TYR A 1 176 ? 17.600 4.769 -1.283 1.00 91.38 176 TYR A N 1
ATOM 1442 C CA . TYR A 1 176 ? 17.850 3.469 -1.929 1.00 91.38 176 TYR A CA 1
ATOM 1443 C C . TYR A 1 176 ? 17.948 3.580 -3.466 1.00 91.38 176 TYR A C 1
ATOM 1445 O O . TYR A 1 176 ? 17.219 2.911 -4.203 1.00 91.38 176 TYR A O 1
ATOM 1453 N N . PRO A 1 177 ? 18.830 4.440 -4.013 1.00 94.50 177 PRO A N 1
ATOM 1454 C CA . PRO A 1 177 ? 18.860 4.725 -5.450 1.00 94.50 177 PRO A CA 1
ATOM 1455 C C . PRO A 1 177 ? 19.160 3.494 -6.316 1.00 94.50 177 PRO A C 1
ATOM 1457 O O . PRO A 1 177 ? 18.668 3.402 -7.439 1.00 94.50 177 PRO A O 1
ATOM 1460 N N . ARG A 1 178 ? 19.968 2.542 -5.830 1.00 94.44 178 ARG A N 1
ATOM 1461 C CA . ARG A 1 178 ? 20.357 1.358 -6.615 1.00 94.44 178 ARG A CA 1
ATOM 1462 C C . ARG A 1 178 ? 19.211 0.366 -6.734 1.00 94.44 178 ARG A C 1
ATOM 1464 O O . ARG A 1 178 ? 18.988 -0.201 -7.795 1.00 94.44 178 ARG A O 1
ATOM 1471 N N . GLU A 1 179 ? 18.477 0.188 -5.655 1.00 92.75 179 GLU A N 1
ATOM 1472 C CA . GLU A 1 179 ? 17.324 -0.683 -5.581 1.00 92.75 179 GLU A CA 1
ATOM 1473 C C . GLU A 1 179 ? 16.179 -0.129 -6.435 1.00 92.75 179 GLU A C 1
ATOM 1475 O O . GLU A 1 179 ? 15.603 -0.853 -7.246 1.00 92.75 179 GLU A O 1
ATOM 1480 N N . ILE A 1 180 ? 15.931 1.182 -6.366 1.00 93.44 180 ILE A N 1
ATOM 1481 C CA . ILE A 1 180 ? 14.925 1.832 -7.215 1.00 93.44 180 ILE A CA 1
ATOM 1482 C C . ILE A 1 180 ? 15.304 1.801 -8.705 1.00 93.44 180 ILE A C 1
ATOM 1484 O O . ILE A 1 180 ? 14.427 1.675 -9.564 1.00 93.44 180 ILE A O 1
ATOM 1488 N N . ILE A 1 181 ? 16.599 1.828 -9.043 1.00 95.19 181 ILE A N 1
ATOM 1489 C CA . ILE A 1 181 ? 17.047 1.557 -10.417 1.00 95.19 181 ILE A CA 1
ATOM 1490 C C . ILE A 1 181 ? 16.582 0.171 -10.881 1.00 95.19 181 ILE A C 1
ATOM 1492 O O . ILE A 1 181 ? 16.090 0.053 -12.003 1.00 95.19 181 ILE A O 1
ATOM 1496 N N . GLU A 1 182 ? 16.714 -0.870 -10.052 1.00 93.12 182 GLU A N 1
ATOM 1497 C CA . GLU A 1 182 ? 16.273 -2.220 -10.425 1.00 93.12 182 GLU A CA 1
ATOM 1498 C C . GLU A 1 182 ? 14.757 -2.293 -10.621 1.00 93.12 182 GLU A C 1
ATOM 1500 O O . GLU A 1 182 ? 14.308 -2.874 -11.610 1.00 93.12 182 GLU A O 1
ATOM 1505 N N . TYR A 1 183 ? 13.975 -1.636 -9.759 1.00 91.19 183 TYR A N 1
ATOM 1506 C CA . TYR A 1 183 ? 12.521 -1.519 -9.914 1.00 91.19 183 TYR A CA 1
ATOM 1507 C C . TYR A 1 183 ? 12.132 -0.971 -11.302 1.00 91.19 183 TYR A C 1
ATOM 1509 O O . TYR A 1 183 ? 11.462 -1.652 -12.089 1.00 91.19 183 TYR A O 1
ATOM 1517 N N . TYR A 1 184 ? 12.624 0.220 -11.663 1.00 93.00 184 TYR A N 1
ATOM 1518 C CA . TYR A 1 184 ? 12.306 0.835 -12.956 1.00 93.00 184 TYR A CA 1
ATOM 1519 C C . TYR A 1 184 ? 12.899 0.064 -14.143 1.00 93.00 184 TYR A C 1
ATOM 1521 O O . TYR A 1 184 ? 12.275 -0.036 -15.206 1.00 93.00 184 TYR A O 1
ATOM 1529 N N . TRP A 1 185 ? 14.078 -0.537 -13.971 1.00 94.12 185 TRP A N 1
ATOM 1530 C CA . TRP A 1 185 ? 14.698 -1.371 -14.997 1.00 94.12 185 TRP A CA 1
ATOM 1531 C C . TRP A 1 185 ? 13.851 -2.603 -15.326 1.00 94.12 185 TRP A C 1
ATOM 1533 O O . TRP A 1 185 ? 13.657 -2.929 -16.503 1.00 94.12 185 TRP A O 1
ATOM 1543 N N . ILE A 1 186 ? 13.321 -3.280 -14.305 1.00 89.44 186 ILE A N 1
ATOM 1544 C CA . ILE A 1 186 ? 12.459 -4.455 -14.464 1.00 89.44 186 ILE A CA 1
ATOM 1545 C C . ILE A 1 186 ? 11.159 -4.063 -15.173 1.00 89.44 186 ILE A C 1
ATOM 1547 O O . ILE A 1 186 ? 10.792 -4.729 -16.147 1.00 89.44 186 ILE A O 1
ATOM 1551 N N . LYS A 1 187 ? 10.521 -2.944 -14.795 1.00 88.31 187 LYS A N 1
ATOM 1552 C CA . LYS A 1 187 ? 9.326 -2.418 -15.488 1.00 88.31 187 LYS A CA 1
ATOM 1553 C C . LYS A 1 187 ? 9.574 -2.174 -16.975 1.00 88.31 187 LYS A C 1
ATOM 1555 O O . LYS A 1 187 ? 8.811 -2.642 -17.826 1.00 88.31 187 LYS A O 1
ATOM 1560 N N . GLY A 1 188 ? 10.683 -1.514 -17.313 1.00 91.56 188 GLY A N 1
ATOM 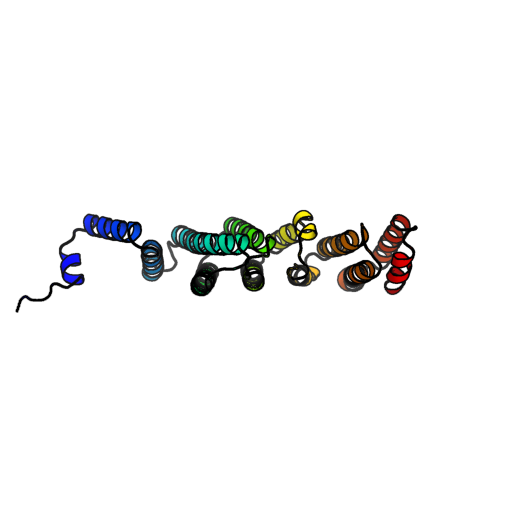1561 C CA . GLY A 1 188 ? 11.089 -1.312 -18.705 1.00 91.56 188 GLY A CA 1
ATOM 1562 C C . GLY A 1 188 ? 11.277 -2.635 -19.460 1.00 91.56 188 GLY A C 1
ATOM 1563 O O . GLY A 1 188 ? 10.747 -2.819 -20.560 1.00 91.56 188 GLY A O 1
ATOM 1564 N N . CYS A 1 189 ? 11.966 -3.602 -18.850 1.00 91.31 189 CYS A N 1
ATOM 1565 C CA . CYS A 1 189 ? 12.193 -4.925 -19.433 1.00 91.31 189 CYS A CA 1
ATOM 1566 C C . CYS A 1 189 ? 10.891 -5.716 -19.677 1.00 91.31 189 CYS A C 1
ATOM 1568 O O . CYS A 1 189 ? 10.738 -6.323 -20.743 1.00 91.31 189 CYS A O 1
ATOM 1570 N N . LEU A 1 190 ? 9.929 -5.687 -18.746 1.00 87.19 190 LEU A N 1
ATOM 1571 C CA . LEU A 1 190 ? 8.627 -6.364 -18.885 1.00 87.19 190 LEU A CA 1
ATOM 1572 C C . LEU A 1 190 ? 7.824 -5.838 -20.086 1.00 87.19 190 LEU A C 1
ATOM 1574 O O . LEU A 1 190 ? 7.170 -6.597 -20.809 1.00 87.19 190 LEU A O 1
ATOM 1578 N N . LEU A 1 191 ? 7.920 -4.539 -20.373 1.00 88.88 191 LEU A N 1
ATOM 1579 C CA . LEU A 1 191 ? 7.283 -3.934 -21.543 1.00 88.88 191 LEU A CA 1
ATOM 1580 C C . LEU A 1 191 ? 7.916 -4.387 -22.871 1.00 88.88 191 LEU A C 1
ATOM 1582 O O . LEU A 1 191 ? 7.221 -4.400 -23.894 1.00 88.88 191 LEU A O 1
ATOM 1586 N N . ILE A 1 192 ? 9.188 -4.810 -22.866 1.00 91.62 192 ILE A N 1
ATOM 1587 C CA . ILE A 1 192 ? 9.927 -5.244 -24.062 1.00 91.62 192 ILE A CA 1
ATOM 1588 C C . ILE A 1 192 ? 9.607 -6.681 -24.479 1.00 91.62 192 ILE A C 1
ATOM 1590 O O . ILE A 1 192 ? 9.551 -6.939 -25.691 1.00 91.62 192 ILE A O 1
ATOM 1594 N N . GLN A 1 193 ? 9.439 -7.616 -23.533 1.00 84.06 193 GLN A N 1
ATOM 1595 C CA . GLN A 1 193 ? 9.421 -9.066 -23.806 1.00 84.06 193 GLN A CA 1
ATOM 1596 C C . GLN A 1 193 ? 8.489 -9.426 -24.978 1.00 84.06 193 GLN A C 1
ATOM 1598 O O . GLN A 1 193 ? 8.955 -9.997 -25.967 1.00 84.06 193 GLN A O 1
ATOM 1603 N N . ASN A 1 194 ? 7.257 -8.908 -24.968 1.00 79.19 194 ASN A N 1
ATOM 1604 C CA . ASN A 1 194 ? 6.273 -9.039 -26.056 1.00 79.19 194 ASN A CA 1
ATOM 1605 C C . ASN A 1 194 ? 5.786 -7.673 -26.583 1.00 79.19 194 ASN A C 1
ATOM 1607 O O . ASN A 1 194 ? 4.640 -7.505 -26.998 1.00 79.19 194 ASN A O 1
ATOM 1611 N N . GLY A 1 195 ? 6.661 -6.666 -26.516 1.00 82.12 195 GLY A N 1
ATOM 1612 C CA . GLY A 1 195 ? 6.339 -5.280 -26.833 1.00 82.12 195 GLY A CA 1
ATOM 1613 C C . GLY A 1 195 ? 6.125 -4.996 -28.321 1.00 82.12 195 GLY A C 1
ATOM 1614 O O . GLY A 1 195 ? 6.752 -5.590 -29.196 1.00 82.12 195 GLY A O 1
ATOM 1615 N N . ASN A 1 196 ? 5.277 -4.013 -28.609 1.00 91.19 196 ASN A N 1
ATOM 1616 C CA . ASN A 1 196 ? 5.243 -3.309 -29.889 1.00 91.19 196 ASN A CA 1
ATOM 1617 C C . ASN A 1 196 ? 5.837 -1.902 -29.706 1.00 91.19 196 ASN A C 1
ATOM 1619 O O . ASN A 1 196 ? 6.204 -1.516 -28.598 1.00 91.19 196 ASN A O 1
ATOM 1623 N N . ARG A 1 197 ? 5.890 -1.096 -30.771 1.00 93.81 197 ARG A N 1
ATOM 1624 C CA . ARG A 1 197 ? 6.469 0.256 -30.701 1.00 93.81 197 ARG A CA 1
ATOM 1625 C C . ARG A 1 197 ? 5.821 1.153 -29.633 1.00 93.81 197 ARG A C 1
ATOM 1627 O O . ARG A 1 197 ? 6.522 1.944 -29.013 1.00 93.81 197 ARG A O 1
ATOM 1634 N N . LYS A 1 198 ? 4.515 1.004 -29.366 1.00 93.25 198 LYS A N 1
ATOM 1635 C CA . LYS A 1 198 ? 3.825 1.724 -28.279 1.00 93.25 198 LYS A CA 1
ATOM 1636 C C . LYS A 1 198 ? 4.356 1.298 -26.905 1.00 93.25 198 LYS A C 1
ATOM 1638 O O . LYS A 1 198 ? 4.672 2.162 -26.096 1.00 93.25 198 LYS A O 1
ATOM 1643 N N . ARG A 1 199 ? 4.499 -0.009 -26.657 1.00 91.69 199 ARG A N 1
ATOM 1644 C CA . ARG A 1 199 ? 5.073 -0.534 -25.402 1.00 91.69 199 ARG A CA 1
ATOM 1645 C C . ARG A 1 199 ? 6.553 -0.184 -25.252 1.00 91.69 199 ARG A C 1
ATOM 1647 O O . ARG A 1 199 ? 6.979 0.135 -24.154 1.00 91.69 199 ARG A O 1
ATOM 1654 N N . TYR A 1 200 ? 7.322 -0.159 -26.343 1.00 94.56 200 TYR A N 1
ATOM 1655 C CA . TYR A 1 200 ? 8.716 0.294 -26.306 1.00 94.56 200 TYR A CA 1
ATOM 1656 C C . TYR A 1 200 ? 8.821 1.749 -25.854 1.00 94.56 200 TYR A C 1
ATOM 1658 O O . TYR A 1 200 ? 9.605 2.031 -24.962 1.00 94.56 200 TYR A O 1
ATOM 1666 N N . LYS A 1 201 ? 7.969 2.647 -26.362 1.00 94.25 201 LYS A N 1
ATOM 1667 C CA . LYS A 1 201 ? 7.907 4.036 -25.874 1.00 94.25 201 LYS A CA 1
ATOM 1668 C C . LYS A 1 201 ? 7.585 4.139 -24.384 1.00 94.25 201 LYS A C 1
ATOM 1670 O O . LYS A 1 201 ? 8.116 5.012 -23.715 1.00 94.25 201 LYS A O 1
ATOM 1675 N N . GLN A 1 202 ? 6.726 3.264 -23.859 1.00 91.25 202 GLN A N 1
ATOM 1676 C CA . GLN A 1 202 ? 6.474 3.196 -22.415 1.00 91.25 202 GLN A CA 1
ATOM 1677 C C . GLN A 1 202 ? 7.710 2.691 -21.656 1.00 91.25 202 GLN A C 1
ATOM 1679 O O . GLN A 1 202 ? 8.057 3.267 -20.634 1.00 91.25 202 GLN A O 1
ATOM 1684 N N . ALA A 1 203 ? 8.418 1.688 -22.187 1.00 93.38 203 ALA A N 1
ATOM 1685 C CA . ALA A 1 203 ? 9.663 1.194 -21.598 1.00 93.38 203 ALA A CA 1
ATOM 1686 C C . ALA A 1 203 ? 10.735 2.290 -21.517 1.00 93.38 203 ALA A C 1
ATOM 1688 O O . ALA A 1 203 ? 11.414 2.399 -20.501 1.00 93.38 203 ALA A O 1
ATOM 1689 N N . ILE A 1 204 ? 10.841 3.127 -22.559 1.00 95.38 204 ILE A N 1
ATOM 1690 C CA . ILE A 1 204 ? 11.775 4.257 -22.587 1.00 95.38 204 ILE A CA 1
ATOM 1691 C C . ILE A 1 204 ? 11.550 5.194 -21.401 1.00 95.38 204 ILE A C 1
ATOM 1693 O O . ILE A 1 204 ? 12.527 5.539 -20.756 1.00 95.38 204 ILE A O 1
ATOM 1697 N N . LYS A 1 205 ? 10.302 5.514 -21.036 1.00 94.06 205 LYS A N 1
ATOM 1698 C CA . LYS A 1 205 ? 10.018 6.382 -19.878 1.00 94.06 205 LYS A CA 1
ATOM 1699 C C . LYS A 1 205 ? 10.617 5.849 -18.572 1.00 94.06 205 LYS A C 1
ATOM 1701 O O . LYS A 1 205 ? 11.160 6.613 -17.782 1.00 94.06 205 LYS A O 1
ATOM 1706 N N . HIS A 1 206 ? 10.552 4.536 -18.346 1.00 94.12 206 HIS A N 1
ATOM 1707 C CA . HIS A 1 206 ? 11.175 3.932 -17.164 1.00 94.12 206 HIS A CA 1
ATOM 1708 C C . HIS A 1 206 ? 12.707 3.957 -17.254 1.00 94.12 206 HIS A C 1
ATOM 1710 O O . HIS A 1 206 ? 13.381 4.195 -16.258 1.00 94.12 206 HIS A O 1
ATOM 1716 N N . PHE A 1 207 ? 13.277 3.760 -18.444 1.00 96.69 207 PHE A N 1
ATOM 1717 C CA . PHE A 1 207 ? 14.724 3.857 -18.633 1.00 96.69 207 PHE A CA 1
ATOM 1718 C C . PHE A 1 207 ? 15.263 5.292 -18.543 1.00 96.69 207 PHE A C 1
ATOM 1720 O O . PHE A 1 207 ? 16.382 5.465 -18.070 1.00 96.69 207 PHE A O 1
ATOM 1727 N N . GLU A 1 208 ? 14.486 6.309 -18.929 1.00 96.19 208 GLU A N 1
ATOM 1728 C CA . GLU A 1 208 ? 14.796 7.726 -18.672 1.00 96.19 208 GLU A CA 1
ATOM 1729 C C . GLU A 1 208 ? 14.941 7.963 -17.171 1.00 96.19 208 GLU A C 1
ATOM 1731 O O . GLU A 1 208 ? 15.948 8.502 -16.727 1.00 96.19 208 GLU A O 1
ATOM 1736 N N . LYS A 1 209 ? 14.007 7.439 -16.372 1.00 95.69 209 LYS A N 1
ATOM 1737 C CA . LYS A 1 209 ? 14.095 7.516 -14.913 1.00 95.69 209 LYS A CA 1
ATOM 1738 C C . LYS A 1 209 ? 15.349 6.827 -14.364 1.00 95.69 209 LYS A C 1
ATOM 1740 O O . LYS A 1 209 ? 16.031 7.381 -13.507 1.00 95.69 209 LYS A O 1
ATOM 1745 N N . VAL A 1 210 ? 15.690 5.639 -14.876 1.00 97.19 210 VAL A N 1
ATOM 1746 C CA . VAL A 1 210 ? 16.933 4.935 -14.504 1.00 97.19 210 VAL A CA 1
ATOM 1747 C C . VAL A 1 210 ? 18.166 5.780 -14.832 1.00 97.19 210 VAL A C 1
ATOM 1749 O O . VAL A 1 210 ? 19.064 5.894 -13.996 1.00 97.19 210 VAL A O 1
ATOM 1752 N N . LYS A 1 211 ? 18.210 6.383 -16.026 1.00 97.31 211 LYS A N 1
ATOM 1753 C CA . LYS A 1 211 ? 19.281 7.298 -16.429 1.00 97.31 211 LYS A CA 1
ATOM 1754 C C . LYS A 1 211 ? 19.379 8.471 -15.458 1.00 97.31 211 LYS A C 1
ATOM 1756 O O . LYS A 1 211 ? 20.454 8.696 -14.913 1.00 97.31 211 LYS A O 1
ATOM 1761 N N . ASP A 1 212 ? 18.269 9.144 -15.170 1.00 96.44 212 ASP A N 1
ATOM 1762 C CA . ASP A 1 212 ? 18.236 10.291 -14.261 1.00 96.44 212 ASP A CA 1
ATOM 1763 C C . ASP A 1 212 ? 18.799 9.941 -12.877 1.00 96.44 212 ASP A C 1
ATOM 1765 O O . ASP A 1 212 ? 19.578 10.713 -12.317 1.00 96.44 212 ASP A O 1
ATOM 1769 N N . ILE A 1 213 ? 18.479 8.766 -12.324 1.00 97.31 213 ILE A N 1
ATOM 1770 C CA . ILE A 1 213 ? 19.025 8.330 -11.027 1.00 97.31 213 ILE A CA 1
ATOM 1771 C C . ILE A 1 213 ? 20.540 8.090 -11.126 1.00 97.31 213 ILE A C 1
ATOM 1773 O O . ILE A 1 213 ? 21.294 8.571 -10.273 1.00 97.31 213 ILE A O 1
ATOM 1777 N N . TYR A 1 214 ? 21.013 7.405 -12.175 1.00 97.56 214 TYR A N 1
ATOM 1778 C CA . TYR A 1 214 ? 22.450 7.216 -12.401 1.00 97.56 214 TYR A CA 1
ATOM 1779 C C . TYR A 1 214 ? 23.196 8.547 -12.534 1.00 97.56 214 TYR A C 1
ATOM 1781 O O . TYR A 1 214 ? 24.281 8.688 -11.977 1.00 97.56 214 TYR A O 1
ATOM 1789 N N . GLU A 1 215 ? 22.637 9.524 -13.247 1.00 95.06 215 GLU A N 1
ATOM 1790 C CA . GLU A 1 215 ? 23.299 10.803 -13.515 1.00 95.06 215 GLU A CA 1
ATOM 1791 C C . GLU A 1 215 ? 23.251 11.756 -12.320 1.00 95.06 215 GLU A C 1
ATOM 1793 O O . GLU A 1 215 ? 24.260 12.380 -11.991 1.00 95.06 215 GLU A O 1
ATOM 1798 N N . THR A 1 216 ? 22.098 11.862 -11.658 1.00 95.38 216 THR A N 1
ATOM 1799 C CA . THR A 1 216 ? 21.860 12.895 -10.639 1.00 95.38 216 THR A CA 1
ATOM 1800 C C . THR A 1 216 ? 22.150 12.427 -9.218 1.00 95.38 216 THR A C 1
ATOM 1802 O O . THR A 1 216 ? 22.647 13.216 -8.415 1.00 95.38 216 THR A O 1
ATOM 1805 N N . LYS A 1 217 ? 21.865 11.159 -8.891 1.00 95.81 217 LYS A N 1
ATOM 1806 C CA . LYS A 1 217 ? 22.006 10.621 -7.527 1.00 95.81 217 LYS A CA 1
ATOM 1807 C C . LYS A 1 217 ? 23.311 9.864 -7.339 1.00 95.81 217 LYS A C 1
ATOM 1809 O O . LYS A 1 217 ? 23.976 10.051 -6.327 1.00 95.81 217 LYS A O 1
ATOM 1814 N N . LEU A 1 218 ? 23.687 9.036 -8.316 1.00 95.31 218 LEU A N 1
ATOM 1815 C CA . LEU A 1 218 ? 24.892 8.201 -8.234 1.00 95.31 218 LEU A CA 1
ATOM 1816 C C . LEU A 1 218 ? 26.116 8.818 -8.922 1.00 95.31 218 LEU A C 1
ATOM 1818 O O . LEU A 1 218 ? 27.239 8.491 -8.554 1.00 95.31 218 LEU A O 1
ATOM 1822 N N . GLN A 1 219 ? 25.912 9.712 -9.895 1.00 95.06 219 GLN A N 1
ATOM 1823 C CA . GLN A 1 219 ? 26.963 10.284 -10.752 1.00 95.06 219 GLN A CA 1
ATOM 1824 C C . GLN A 1 219 ? 27.750 9.218 -11.552 1.00 95.06 219 GLN A C 1
ATOM 1826 O O . GLN A 1 219 ? 28.923 9.389 -11.876 1.00 95.06 219 GLN A O 1
ATOM 1831 N N . GLU A 1 220 ? 27.087 8.118 -11.919 1.00 96.62 220 GLU A N 1
ATOM 1832 C CA . GLU A 1 220 ? 27.654 6.924 -12.566 1.00 96.62 220 GLU A CA 1
ATOM 1833 C C . GLU A 1 220 ? 27.240 6.826 -14.054 1.00 96.62 220 GLU A C 1
ATOM 1835 O O . GLU A 1 220 ? 26.656 5.841 -14.515 1.00 96.62 220 GLU A O 1
ATOM 1840 N N . GLN A 1 221 ? 27.542 7.864 -14.842 1.00 95.44 221 GLN A N 1
ATOM 1841 C CA . GLN A 1 221 ? 27.179 7.936 -16.271 1.00 95.44 221 GLN A CA 1
ATOM 1842 C C . GLN A 1 221 ? 27.752 6.784 -17.111 1.00 95.44 221 GLN A C 1
ATOM 1844 O O . GLN A 1 221 ? 27.144 6.343 -18.090 1.00 95.44 221 GLN A O 1
ATOM 1849 N N . ASP A 1 222 ? 28.946 6.298 -16.772 1.00 96.62 222 ASP A N 1
ATOM 1850 C CA . ASP A 1 222 ? 29.584 5.200 -17.495 1.00 96.62 222 ASP A CA 1
ATOM 1851 C C . ASP A 1 222 ? 28.882 3.858 -17.233 1.00 96.62 222 ASP A C 1
ATOM 1853 O O . ASP A 1 222 ? 28.799 3.024 -18.139 1.00 96.62 222 ASP A O 1
ATOM 1857 N N . VAL A 1 223 ? 28.339 3.664 -16.025 1.00 96.81 223 VAL A N 1
ATOM 1858 C CA . VAL A 1 223 ? 27.554 2.479 -15.654 1.00 96.81 223 VAL A CA 1
ATOM 1859 C C . VAL A 1 223 ? 26.243 2.454 -16.432 1.00 96.81 223 VAL A C 1
ATOM 1861 O O . VAL A 1 223 ? 25.930 1.426 -17.038 1.00 96.81 223 VAL A O 1
ATOM 1864 N N . TRP A 1 224 ? 25.533 3.587 -16.511 1.00 96.88 224 TRP A N 1
ATOM 1865 C CA . TRP A 1 224 ? 24.348 3.734 -17.365 1.00 96.88 224 TRP A CA 1
ATOM 1866 C C . TRP A 1 224 ? 24.643 3.319 -18.812 1.00 96.88 224 TRP A C 1
ATOM 1868 O O . TRP A 1 224 ? 23.978 2.432 -19.352 1.00 96.88 224 TRP A O 1
ATOM 1878 N N . LYS A 1 225 ? 25.695 3.887 -19.420 1.00 96.25 225 LYS A N 1
ATOM 1879 C CA . LYS A 1 225 ? 26.078 3.586 -20.810 1.00 96.25 225 LYS A CA 1
ATOM 1880 C C . LYS A 1 225 ? 26.357 2.101 -21.020 1.00 96.25 225 LYS A C 1
ATOM 1882 O O . LYS A 1 225 ? 25.845 1.509 -21.966 1.00 96.25 225 LYS A O 1
ATOM 1887 N N . LYS A 1 226 ? 27.120 1.468 -20.120 1.00 96.94 226 LYS A N 1
ATOM 1888 C CA . LYS A 1 226 ? 27.397 0.020 -20.180 1.00 96.94 226 LYS A CA 1
ATOM 1889 C C . LYS A 1 226 ? 26.109 -0.805 -20.100 1.00 96.94 226 LYS A C 1
ATOM 1891 O O . LYS A 1 226 ? 25.946 -1.757 -20.864 1.00 96.94 226 LYS A O 1
ATOM 1896 N N . ARG A 1 227 ? 25.194 -0.438 -19.199 1.00 96.81 227 ARG A N 1
ATOM 1897 C CA . ARG A 1 227 ? 23.920 -1.140 -18.989 1.00 96.81 227 ARG A CA 1
ATOM 1898 C C . ARG A 1 227 ? 22.985 -0.998 -20.197 1.00 96.81 227 ARG A C 1
ATOM 1900 O O . ARG A 1 227 ? 22.413 -1.993 -20.644 1.00 96.81 227 ARG A O 1
ATOM 1907 N N . LEU A 1 228 ? 22.890 0.200 -20.777 1.00 96.75 228 LEU A N 1
ATOM 1908 C CA . LEU A 1 228 ? 22.117 0.465 -21.993 1.00 96.75 228 LEU A CA 1
ATOM 1909 C C . LEU A 1 228 ? 22.667 -0.312 -23.201 1.00 96.75 228 LEU A C 1
ATOM 1911 O O . LEU A 1 228 ? 21.899 -0.921 -23.946 1.00 96.75 228 LEU A O 1
ATOM 1915 N N . GLU A 1 229 ? 23.990 -0.345 -23.382 1.00 96.94 229 GLU A N 1
ATOM 1916 C CA . GLU A 1 229 ? 24.617 -1.123 -24.457 1.00 96.94 229 GLU A CA 1
ATOM 1917 C C . GLU A 1 229 ? 24.350 -2.627 -24.313 1.00 96.94 229 GLU A C 1
ATOM 1919 O O . GLU A 1 229 ? 24.011 -3.295 -25.294 1.00 96.94 229 GLU A O 1
ATOM 1924 N N . ALA A 1 230 ? 24.406 -3.164 -23.091 1.00 96.94 230 ALA A N 1
ATOM 1925 C CA . ALA A 1 230 ? 24.046 -4.557 -22.835 1.00 96.94 230 ALA A CA 1
ATOM 1926 C C . ALA A 1 230 ? 22.591 -4.862 -23.248 1.00 96.94 230 ALA A C 1
ATOM 1928 O O . ALA A 1 230 ? 22.339 -5.873 -23.914 1.00 96.94 230 ALA A O 1
ATOM 1929 N N . LEU A 1 231 ? 21.648 -3.961 -22.944 1.00 95.94 231 LEU A N 1
ATOM 1930 C CA . LEU A 1 231 ? 20.243 -4.090 -23.348 1.00 95.94 231 LEU A CA 1
ATOM 1931 C C . LEU A 1 231 ? 20.073 -4.069 -24.879 1.00 95.94 231 LEU A C 1
ATOM 1933 O O . LEU A 1 231 ? 19.331 -4.884 -25.439 1.00 95.94 231 LEU A O 1
ATOM 1937 N N . LYS A 1 232 ? 20.789 -3.183 -25.587 1.00 95.69 232 LYS A N 1
ATOM 1938 C CA . LYS A 1 232 ? 20.781 -3.136 -27.063 1.00 95.69 232 LYS A CA 1
ATOM 1939 C C . LYS A 1 232 ? 21.299 -4.435 -27.671 1.00 95.69 232 LYS A C 1
ATOM 1941 O O . LYS A 1 232 ? 20.695 -4.952 -28.612 1.00 95.69 232 LYS A O 1
ATOM 1946 N N . ILE A 1 233 ? 22.386 -4.987 -27.128 1.00 96.38 233 ILE A N 1
ATOM 1947 C CA . ILE A 1 233 ? 22.960 -6.261 -27.583 1.00 96.38 233 ILE A CA 1
ATOM 1948 C C . ILE A 1 233 ? 21.959 -7.404 -27.375 1.00 96.38 233 ILE A C 1
ATOM 1950 O O . ILE A 1 233 ? 21.734 -8.196 -28.298 1.00 96.38 233 ILE A O 1
ATOM 1954 N N . GLN A 1 234 ? 21.315 -7.459 -26.205 1.00 95.31 234 GLN A N 1
ATOM 1955 C CA . GLN A 1 234 ? 20.287 -8.452 -25.883 1.00 95.31 234 GLN A CA 1
ATOM 1956 C C . GLN A 1 234 ? 19.109 -8.404 -26.869 1.00 95.31 234 GLN A C 1
ATOM 1958 O O . GLN A 1 234 ? 18.580 -9.446 -27.262 1.00 95.31 234 GLN A O 1
ATOM 1963 N N . HIS A 1 235 ? 18.728 -7.209 -27.327 1.00 94.31 235 HIS A N 1
ATOM 1964 C CA . HIS A 1 235 ? 17.591 -6.998 -28.224 1.00 94.31 235 HIS A CA 1
ATOM 1965 C C . HIS A 1 235 ? 17.975 -6.557 -29.646 1.00 94.31 235 HIS A C 1
ATOM 1967 O O . HIS A 1 235 ? 17.172 -5.927 -30.337 1.00 94.31 235 HIS A O 1
ATOM 1973 N N . LYS A 1 236 ? 19.156 -6.958 -30.137 1.00 93.94 236 LYS A N 1
ATOM 1974 C CA . LYS A 1 236 ? 19.726 -6.532 -31.434 1.00 93.94 236 LYS A CA 1
ATOM 1975 C C . LYS A 1 236 ? 18.831 -6.735 -32.667 1.00 93.94 236 LYS A C 1
ATOM 1977 O O . LYS A 1 236 ? 19.036 -6.099 -33.696 1.00 93.94 236 LYS A O 1
ATOM 1982 N N . THR A 1 237 ? 17.850 -7.636 -32.598 1.00 93.75 237 THR A N 1
ATOM 1983 C CA . THR A 1 237 ? 16.909 -7.920 -33.696 1.00 93.75 237 THR A CA 1
ATOM 1984 C C . THR A 1 237 ? 15.654 -7.039 -33.665 1.00 93.75 237 THR A C 1
ATOM 1986 O O . THR A 1 237 ? 14.963 -6.920 -34.678 1.00 93.75 237 THR A O 1
ATOM 1989 N N . LYS A 1 238 ? 15.356 -6.373 -32.540 1.00 93.31 238 LYS A N 1
ATOM 1990 C CA . LYS A 1 238 ? 14.167 -5.529 -32.355 1.00 93.31 238 LYS A CA 1
ATOM 1991 C C . LYS A 1 238 ? 14.437 -4.096 -32.837 1.00 93.31 238 LYS A C 1
ATOM 1993 O O . LYS A 1 238 ? 14.549 -3.180 -32.034 1.00 93.31 238 LYS A O 1
ATOM 1998 N N . ARG A 1 239 ? 14.504 -3.877 -34.159 1.00 94.38 239 ARG A N 1
ATOM 1999 C CA . ARG A 1 239 ? 14.828 -2.557 -34.761 1.00 94.38 239 ARG A CA 1
ATOM 2000 C C . ARG A 1 239 ? 14.010 -1.394 -34.194 1.00 94.38 239 ARG A C 1
ATOM 2002 O O . ARG A 1 239 ? 14.582 -0.393 -33.795 1.00 94.38 239 ARG A O 1
ATOM 2009 N N . ALA A 1 240 ? 12.692 -1.566 -34.089 1.00 94.19 240 ALA A N 1
ATOM 2010 C CA . ALA A 1 240 ? 11.818 -0.527 -33.550 1.00 94.19 240 ALA A CA 1
ATOM 2011 C C . ALA A 1 240 ? 12.121 -0.184 -32.082 1.00 94.19 240 ALA A C 1
ATOM 2013 O O . ALA A 1 240 ? 11.878 0.941 -31.688 1.00 94.19 240 ALA A O 1
ATOM 2014 N N . LEU A 1 241 ? 12.632 -1.121 -31.277 1.00 94.88 241 LEU A N 1
ATOM 2015 C CA . LEU A 1 241 ? 13.097 -0.822 -29.919 1.00 94.88 241 LEU A CA 1
ATOM 2016 C C . LEU A 1 241 ? 14.418 -0.048 -29.960 1.00 94.88 241 LEU A C 1
ATOM 2018 O O . LEU A 1 241 ? 14.560 0.937 -29.249 1.00 94.88 241 LEU A O 1
ATOM 2022 N N . LEU A 1 242 ? 15.364 -0.475 -30.803 1.00 95.75 242 LEU A N 1
ATOM 2023 C CA . LEU A 1 242 ? 16.659 0.197 -30.951 1.00 95.75 242 LEU A CA 1
ATOM 2024 C C . LEU A 1 242 ? 16.501 1.660 -31.383 1.00 95.75 242 LEU A C 1
ATOM 2026 O O . LEU A 1 242 ? 17.233 2.510 -30.890 1.00 95.75 242 LEU A O 1
ATOM 2030 N N . ASP A 1 243 ? 15.542 1.957 -32.263 1.00 95.19 243 ASP A N 1
ATOM 2031 C CA . ASP A 1 243 ? 15.240 3.332 -32.674 1.00 95.19 243 ASP A CA 1
ATOM 2032 C C . ASP A 1 243 ? 14.755 4.193 -31.498 1.00 95.19 243 ASP A C 1
ATOM 2034 O O . ASP A 1 243 ? 15.157 5.347 -31.390 1.00 95.19 243 ASP A O 1
ATOM 2038 N N . GLU A 1 244 ? 13.922 3.643 -30.607 1.00 95.75 244 GLU A N 1
ATOM 2039 C CA . GLU A 1 244 ? 13.435 4.373 -29.428 1.00 95.75 244 GLU A CA 1
ATOM 2040 C C . GLU A 1 244 ? 14.532 4.511 -28.351 1.00 95.75 244 GLU A C 1
ATOM 2042 O O . GLU A 1 244 ? 14.630 5.555 -27.716 1.00 95.75 244 GLU A O 1
ATOM 2047 N N . LEU A 1 245 ? 15.416 3.515 -28.184 1.00 94.31 245 LEU A N 1
ATOM 2048 C CA . LEU A 1 245 ? 16.532 3.573 -27.222 1.00 94.31 245 LEU A CA 1
ATOM 2049 C C . LEU A 1 245 ? 17.566 4.661 -27.550 1.00 94.31 245 LEU A C 1
ATOM 2051 O O . LEU A 1 245 ? 18.270 5.106 -26.651 1.00 94.31 245 LEU A O 1
ATOM 2055 N N . ARG A 1 246 ? 17.655 5.116 -28.807 1.00 92.50 246 ARG A N 1
ATOM 2056 C CA . ARG A 1 246 ? 18.557 6.217 -29.199 1.00 92.50 246 ARG A CA 1
ATOM 2057 C C . ARG A 1 246 ? 18.207 7.553 -28.553 1.00 92.50 246 ARG A C 1
ATOM 2059 O O . ARG A 1 246 ? 19.062 8.424 -28.473 1.00 92.50 246 ARG A O 1
ATOM 2066 N N . VAL A 1 247 ? 16.960 7.726 -28.118 1.00 90.75 247 VAL A N 1
ATOM 2067 C CA . VAL A 1 247 ? 16.492 8.969 -27.488 1.00 90.75 247 VAL A CA 1
ATOM 2068 C C . VAL A 1 247 ? 17.144 9.182 -26.117 1.00 90.75 247 VAL A C 1
ATOM 2070 O O . VAL A 1 247 ? 17.276 10.318 -25.676 1.00 90.75 247 VAL A O 1
ATOM 2073 N N . ILE A 1 248 ? 17.590 8.101 -25.472 1.00 89.94 248 ILE A N 1
ATOM 2074 C CA . ILE A 1 248 ? 18.059 8.103 -24.080 1.00 89.94 248 ILE A CA 1
ATOM 2075 C C . ILE A 1 248 ? 19.545 7.771 -23.926 1.00 89.94 248 ILE A C 1
ATOM 2077 O O . ILE A 1 248 ? 20.020 7.578 -22.807 1.00 89.94 248 ILE A O 1
ATOM 2081 N N . GLU A 1 249 ? 20.284 7.704 -25.033 1.00 84.44 249 GLU A N 1
ATOM 2082 C CA . GLU A 1 249 ? 21.740 7.480 -25.036 1.00 84.44 249 GLU A CA 1
ATOM 2083 C C . GLU A 1 249 ? 22.526 8.519 -24.222 1.00 84.44 249 GLU A C 1
ATOM 2085 O O . GLU A 1 249 ? 22.064 9.677 -24.081 1.00 84.44 249 GLU A O 1
#

Secondary structure (DSSP, 8-state):
------HHHHHHHS-HHHHHHHHHHHHHHSTTHHHHHHHHHHHHS-GGG-HHHHHHHHHHHHHHHHHHHHHHHHHT---HHHHHHHHHHHHHHHHHHHHS---HHHHHHHHHHHHHHHHH--SS-HHHHHHHHHHHHHHTT-HHHHHHHHH-HHHHHH--TT--SHHHHHHHTTT-HHHHHHHHHHHHHHHHHT--HHHHHHHHHHHHHHHHHIIIII--HHHHHHHHHHHHHHTTT-HHHHHHHGGG-

Foldseek 3Di:
DPDPQDPVNVVVVDDPVRVVVVLVVCPVVDPCSVVVVLVVVDVPPDDDPPAVSLLVLLVVLVVLLLVQLVVLLVVLEDDPVNVVSNVVSLVVNLVSLVRHDDDPVSLLVSLVSLVVSLLSPRHVCNVVSVVSNVSSCVVVVVLVSLLVVLLPLVSLLSADPVHHCVVSLVVCCQPCVPSSLNSLQSNLVSLPPPHDLVSLLVSVVSLLVSCCSCVPVVVNNVVSVVVLVVVCVVPVVVVSSVVNSVVRD

Sequence (249 aa):
MAQAVSLQDLCKELEKEELIALVKHLADQYMDIDMAVMEWYALQKGTEKKAPVSNKLLWEYWDRAEAIISDFNDYGGGPEHLEYDVYEYLEKMTDVLSQYSISTEEKKLLINRVFTQYAIGNSGFDDVLMDKIYEICYDSEMYEEILEVILDTRRIAFESPYTNFDDLADKLIDKYPREIIEYYWIKGCLLIQNGNRKRYKQAIKHFEKVKDIYETKLQEQDVWKKRLEALKIQHKTKRALLDELRVIE

pLDDT: mean 86.31, std 11.41, range [42.0, 97.94]

Organism: NCBI:txid64104

Radius of gyration: 25.57 Å; chains: 1; bounding box: 78×25×74 Å